Protein AF-A0AA39UDY8-F1 (afdb_monomer)

Mean predicted aligned error: 7.22 Å

Structure (mmCIF, N/CA/C/O backbone):
data_AF-A0AA39UDY8-F1
#
_entry.id   AF-A0AA39UDY8-F1
#
loop_
_atom_site.group_PDB
_atom_site.id
_atom_site.type_symbol
_atom_site.label_atom_id
_atom_site.label_alt_id
_atom_site.label_comp_id
_atom_site.label_asym_id
_atom_site.label_entity_id
_atom_site.label_seq_id
_atom_site.pdbx_PDB_ins_code
_atom_site.Cartn_x
_atom_site.Cartn_y
_atom_site.Cartn_z
_atom_site.occupancy
_atom_site.B_iso_or_equiv
_atom_site.auth_seq_id
_atom_site.auth_comp_id
_atom_site.auth_asym_id
_atom_site.auth_atom_id
_atom_site.pdbx_PDB_model_num
ATOM 1 N N . MET A 1 1 ? -4.511 16.446 -0.064 1.00 46.59 1 MET A N 1
ATOM 2 C CA . MET A 1 1 ? -3.654 16.244 -1.252 1.00 46.59 1 MET A CA 1
ATOM 3 C C . MET A 1 1 ? -3.124 14.820 -1.201 1.00 46.59 1 MET A C 1
ATOM 5 O O . MET A 1 1 ? -2.520 14.458 -0.201 1.00 46.59 1 MET A O 1
ATOM 9 N N . ILE A 1 2 ? -3.427 14.004 -2.209 1.00 59.47 2 ILE A N 1
ATOM 10 C CA . ILE A 1 2 ? -2.956 12.615 -2.305 1.00 59.47 2 ILE A CA 1
ATOM 11 C C . ILE A 1 2 ? -1.503 12.654 -2.782 1.00 59.47 2 ILE A C 1
ATOM 13 O O . ILE A 1 2 ? -1.215 13.285 -3.799 1.00 59.47 2 ILE A O 1
ATOM 17 N N . ARG A 1 3 ? -0.591 12.019 -2.039 1.00 75.81 3 ARG A N 1
ATOM 18 C CA . ARG A 1 3 ? 0.800 11.826 -2.467 1.00 75.81 3 ARG A CA 1
ATOM 19 C C . ARG A 1 3 ? 0.936 10.445 -3.089 1.00 75.81 3 ARG A C 1
ATOM 21 O O . ARG A 1 3 ? 0.447 9.470 -2.520 1.00 75.81 3 ARG A O 1
ATOM 28 N N . ILE A 1 4 ? 1.566 10.400 -4.259 1.00 82.50 4 ILE A N 1
ATOM 29 C CA . ILE A 1 4 ? 1.809 9.186 -5.034 1.00 82.50 4 ILE A CA 1
ATOM 30 C C . ILE A 1 4 ? 3.293 9.142 -5.363 1.00 82.50 4 ILE A C 1
ATOM 32 O O . ILE A 1 4 ? 3.852 10.121 -5.856 1.00 82.50 4 ILE A O 1
ATOM 36 N N . TRP A 1 5 ? 3.895 7.986 -5.132 1.00 88.62 5 TRP A N 1
ATOM 37 C CA . TRP A 1 5 ? 5.250 7.664 -5.537 1.00 88.62 5 TRP A CA 1
ATOM 38 C C . TRP A 1 5 ? 5.198 6.490 -6.509 1.00 88.62 5 TRP A C 1
ATOM 40 O O . TRP A 1 5 ? 4.472 5.523 -6.284 1.00 88.62 5 TRP A O 1
ATOM 50 N N . LEU A 1 6 ? 5.949 6.587 -7.601 1.00 91.25 6 LEU A N 1
ATOM 51 C CA . LEU A 1 6 ? 5.904 5.646 -8.716 1.00 91.25 6 LEU A CA 1
ATOM 52 C C . LEU A 1 6 ? 7.308 5.180 -9.071 1.00 91.25 6 LEU A C 1
ATOM 54 O O . LEU A 1 6 ? 8.214 6.000 -9.203 1.00 91.25 6 LEU A O 1
ATOM 58 N N . ALA A 1 7 ? 7.460 3.878 -9.290 1.00 94.44 7 ALA A N 1
ATOM 59 C CA . ALA A 1 7 ? 8.682 3.292 -9.814 1.00 94.44 7 ALA A CA 1
ATOM 60 C C . ALA A 1 7 ? 8.357 2.267 -10.905 1.00 94.44 7 ALA A C 1
ATOM 62 O O . ALA A 1 7 ? 7.549 1.361 -10.715 1.00 94.44 7 ALA A O 1
ATOM 63 N N . GLN A 1 8 ? 8.993 2.420 -12.063 1.00 95.94 8 GLN A N 1
ATOM 64 C CA . GLN A 1 8 ? 8.900 1.470 -13.168 1.00 95.94 8 GLN A CA 1
ATOM 65 C C . GLN A 1 8 ? 9.910 0.342 -12.944 1.00 95.94 8 GLN A C 1
ATOM 67 O O . GLN A 1 8 ? 11.102 0.617 -12.763 1.00 95.94 8 GLN A O 1
ATOM 72 N N . GLY A 1 9 ? 9.450 -0.908 -13.005 1.00 95.69 9 GLY A N 1
ATOM 73 C CA . GLY A 1 9 ? 10.321 -2.073 -12.913 1.00 95.69 9 GLY A CA 1
ATOM 74 C C . GLY A 1 9 ? 11.373 -2.084 -14.024 1.00 95.69 9 GLY A C 1
ATOM 75 O O . GLY A 1 9 ? 11.157 -1.562 -15.124 1.00 95.69 9 GLY A O 1
ATOM 76 N N . LYS A 1 10 ? 12.550 -2.626 -13.706 1.00 96.69 10 LYS A N 1
ATOM 77 C CA . LYS A 1 10 ? 13.731 -2.634 -14.589 1.00 96.69 10 LYS A CA 1
ATOM 78 C C . LYS A 1 10 ? 13.930 -3.988 -15.256 1.00 96.69 10 LYS A C 1
ATOM 80 O O . LYS A 1 10 ? 13.221 -4.935 -14.939 1.00 96.69 10 LYS A O 1
ATOM 85 N N . ASP A 1 11 ? 14.882 -4.079 -16.176 1.00 96.75 11 ASP A N 1
ATOM 86 C CA . ASP A 1 11 ? 15.225 -5.355 -16.814 1.00 96.75 11 ASP A CA 1
ATOM 87 C C . ASP A 1 11 ? 16.208 -6.197 -15.982 1.00 96.75 11 ASP A C 1
ATOM 89 O O . ASP A 1 11 ? 16.211 -7.423 -16.030 1.00 96.75 11 ASP A O 1
ATOM 93 N N . SER A 1 12 ? 16.998 -5.535 -15.138 1.00 95.44 12 SER A N 1
ATOM 94 C CA . SER A 1 12 ? 17.977 -6.146 -14.242 1.00 95.44 12 SER A CA 1
ATOM 95 C C . SER A 1 12 ? 17.549 -6.048 -12.770 1.00 95.44 12 SER A C 1
ATOM 97 O O . SER A 1 12 ? 16.657 -5.259 -12.441 1.00 95.44 12 SER A O 1
ATOM 99 N N . PRO A 1 13 ? 18.180 -6.824 -11.866 1.00 97.12 13 PRO A N 1
ATOM 100 C CA . PRO A 1 13 ? 17.963 -6.686 -10.432 1.00 97.12 13 PRO A CA 1
ATOM 101 C C . PRO A 1 13 ? 18.248 -5.262 -9.947 1.00 97.12 13 PRO A C 1
ATOM 103 O O . PRO A 1 13 ? 19.254 -4.658 -10.329 1.00 97.12 13 PRO A O 1
ATOM 106 N N . CYS A 1 14 ? 17.369 -4.722 -9.108 1.00 97.06 14 CYS A N 1
ATOM 107 C CA . CYS A 1 14 ? 17.511 -3.377 -8.562 1.00 97.06 14 CYS A CA 1
ATOM 108 C C . CYS A 1 14 ? 16.660 -3.169 -7.305 1.00 97.06 14 CYS A C 1
ATOM 110 O O . CYS A 1 14 ? 15.797 -3.978 -6.961 1.00 97.06 14 CYS A O 1
ATOM 112 N N . GLU A 1 15 ? 16.873 -2.030 -6.654 1.00 97.25 15 GLU A N 1
ATOM 113 C CA . GLU A 1 15 ? 16.056 -1.562 -5.539 1.00 97.25 15 GLU A CA 1
ATOM 114 C C . GLU A 1 15 ? 15.265 -0.320 -5.946 1.00 97.25 15 GLU A C 1
ATOM 116 O O . GLU A 1 15 ? 15.812 0.622 -6.523 1.00 97.25 15 GLU A O 1
ATOM 121 N N . HIS A 1 16 ? 13.978 -0.305 -5.609 1.00 97.12 16 HIS A N 1
ATOM 122 C CA . HIS A 1 16 ? 13.114 0.863 -5.740 1.00 97.12 16 HIS A CA 1
ATOM 123 C C . HIS A 1 16 ? 12.816 1.402 -4.347 1.00 97.12 16 HIS A C 1
ATOM 125 O O . HIS A 1 16 ? 12.180 0.723 -3.542 1.00 97.12 16 HIS A O 1
ATOM 131 N N . LYS A 1 17 ? 13.287 2.615 -4.063 1.00 96.12 17 LYS A N 1
ATOM 132 C CA . LYS A 1 17 ? 13.151 3.252 -2.751 1.00 96.12 17 LYS A CA 1
ATOM 133 C C . LYS A 1 17 ? 12.005 4.254 -2.754 1.00 96.12 17 LYS A C 1
ATOM 135 O O . LYS A 1 17 ? 11.966 5.155 -3.592 1.00 96.12 17 LYS A O 1
ATOM 140 N N . PHE A 1 18 ? 11.102 4.115 -1.794 1.00 95.31 18 PHE A N 1
ATOM 141 C CA . PHE A 1 18 ? 9.969 5.006 -1.583 1.00 95.31 18 PHE A CA 1
ATOM 142 C C . PHE A 1 18 ? 10.108 5.675 -0.219 1.00 95.31 18 PHE A C 1
ATOM 144 O O . PHE A 1 18 ? 10.036 5.004 0.808 1.00 95.31 18 PHE A O 1
ATOM 151 N N . ASN A 1 19 ? 10.288 6.995 -0.224 1.00 93.38 19 ASN A N 1
ATOM 152 C CA . ASN A 1 19 ? 10.410 7.792 0.993 1.00 93.38 19 ASN A CA 1
ATOM 153 C C . ASN A 1 19 ? 9.088 8.497 1.297 1.00 93.38 19 ASN A C 1
ATOM 155 O O . ASN A 1 19 ? 8.572 9.250 0.465 1.00 93.38 19 ASN A O 1
ATOM 159 N N . VAL A 1 20 ? 8.549 8.244 2.485 1.00 92.56 20 VAL A N 1
ATOM 160 C CA . VAL A 1 20 ? 7.270 8.771 2.958 1.00 92.56 20 VAL A CA 1
ATOM 161 C C . VAL A 1 20 ? 7.487 9.516 4.270 1.00 92.56 20 VAL A C 1
ATOM 163 O O . VAL A 1 20 ? 7.729 8.911 5.313 1.00 92.56 20 VAL A O 1
ATOM 166 N N . ASP A 1 21 ? 7.351 10.839 4.223 1.00 92.19 21 ASP A N 1
ATOM 167 C CA . ASP A 1 21 ? 7.388 11.670 5.425 1.00 92.19 21 ASP A CA 1
ATOM 168 C C . ASP A 1 21 ? 5.996 11.784 6.049 1.00 92.19 21 ASP A C 1
ATOM 170 O O . ASP A 1 21 ? 5.032 12.208 5.398 1.00 92.19 21 ASP A O 1
ATOM 174 N N . VAL A 1 22 ? 5.902 11.430 7.328 1.00 92.06 22 VAL A N 1
ATOM 175 C CA . VAL A 1 22 ? 4.673 11.468 8.119 1.00 92.06 22 VAL A CA 1
ATOM 176 C C . VAL A 1 22 ? 4.822 12.491 9.237 1.00 92.06 22 VAL A C 1
ATOM 178 O O . VAL A 1 22 ? 5.699 12.388 10.090 1.00 92.06 22 VAL A O 1
ATOM 181 N N . THR A 1 23 ? 3.943 13.488 9.251 1.00 92.38 23 THR A N 1
ATOM 182 C CA . THR A 1 23 ? 3.898 14.496 10.316 1.00 92.38 23 THR A CA 1
ATOM 183 C C . THR A 1 23 ? 3.103 13.985 11.519 1.00 92.38 23 THR A C 1
ATOM 185 O O . THR A 1 23 ? 2.208 13.154 11.360 1.00 92.38 23 THR A O 1
ATOM 188 N N . GLU A 1 24 ? 3.365 14.514 12.718 1.00 92.19 24 GLU A N 1
ATOM 189 C CA . GLU A 1 24 ? 2.601 14.154 13.927 1.00 92.19 24 GLU A CA 1
ATOM 190 C C . GLU A 1 24 ? 1.078 14.311 13.756 1.00 92.19 24 GLU A C 1
ATOM 192 O O . GLU A 1 24 ? 0.357 13.366 14.087 1.00 92.19 24 GLU A O 1
ATOM 197 N N . PRO A 1 25 ? 0.547 15.408 13.165 1.00 91.69 25 PRO A N 1
ATOM 198 C CA . PRO A 1 25 ? -0.897 15.533 12.962 1.00 91.69 25 PRO A CA 1
ATOM 199 C C . PRO A 1 25 ? -1.465 14.460 12.026 1.00 91.69 25 PRO A C 1
ATOM 201 O O . PRO A 1 25 ? -2.565 13.960 12.247 1.00 91.69 25 PRO A O 1
ATOM 204 N N . ALA A 1 26 ? -0.716 14.069 10.989 1.00 88.94 26 ALA A N 1
ATOM 205 C CA . ALA A 1 26 ? -1.136 13.005 10.080 1.00 88.94 26 ALA A CA 1
ATOM 206 C C . ALA A 1 26 ? -1.082 11.626 10.756 1.00 88.94 26 ALA A C 1
ATOM 208 O O . ALA A 1 26 ? -1.925 10.768 10.482 1.00 88.94 26 ALA A O 1
ATOM 209 N N . PHE A 1 27 ? -0.126 11.424 11.665 1.00 91.19 27 PHE A N 1
ATOM 210 C CA . PHE A 1 27 ? 0.081 10.156 12.352 1.00 91.19 27 PHE A CA 1
ATOM 211 C C . PHE A 1 27 ? -1.107 9.749 13.229 1.00 91.19 27 PHE A C 1
ATOM 213 O O . PHE A 1 27 ? -1.411 8.563 13.318 1.00 91.19 27 PHE A O 1
ATOM 220 N N . VAL A 1 28 ? -1.863 10.701 13.788 1.00 90.69 28 VAL A N 1
ATOM 22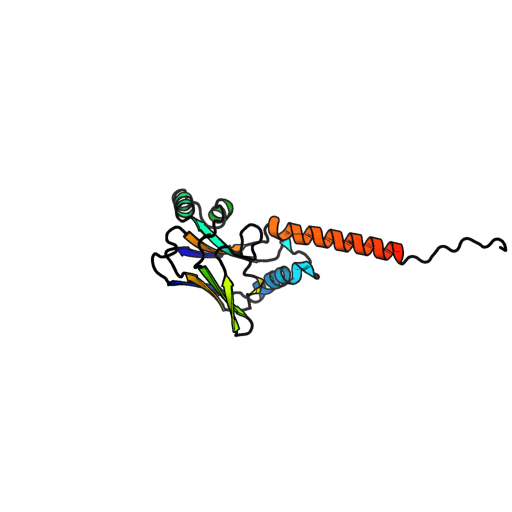1 C CA . VAL A 1 28 ? -3.098 10.406 14.543 1.00 90.69 28 VAL A CA 1
ATOM 222 C C . VAL A 1 28 ? -4.093 9.597 13.698 1.00 90.69 28 VAL A C 1
ATOM 224 O O . VAL A 1 28 ? -4.662 8.610 14.165 1.00 90.69 28 VAL A O 1
ATOM 227 N N . HIS A 1 29 ? -4.252 9.950 12.420 1.00 91.38 29 HIS A N 1
ATOM 228 C CA . HIS A 1 29 ? -5.145 9.233 11.505 1.00 91.38 29 HIS A CA 1
ATOM 229 C C . HIS A 1 29 ? -4.614 7.845 11.114 1.00 91.38 29 HIS A C 1
ATOM 231 O O . HIS A 1 29 ? -5.406 6.951 10.820 1.00 91.38 29 HIS A O 1
ATOM 237 N N . ILE A 1 30 ? -3.294 7.654 11.126 1.00 91.50 30 ILE A N 1
ATOM 238 C CA . ILE A 1 30 ? -2.635 6.357 10.904 1.00 91.50 30 ILE A CA 1
ATOM 239 C C . ILE A 1 30 ? -2.820 5.449 12.125 1.00 91.50 30 ILE A C 1
ATOM 241 O O . ILE A 1 30 ? -3.183 4.281 11.990 1.00 91.50 30 ILE A O 1
ATOM 245 N N . VAL A 1 31 ? -2.649 5.989 13.335 1.00 90.25 31 VAL A N 1
ATOM 246 C CA . VAL A 1 31 ? -2.883 5.256 14.587 1.00 90.25 31 VAL A CA 1
ATOM 247 C C . VAL A 1 31 ? -4.335 4.791 14.674 1.00 90.25 31 VAL A C 1
ATOM 249 O O . VAL A 1 31 ? -4.574 3.634 15.023 1.00 90.25 31 VAL A O 1
ATOM 252 N N . ASN A 1 32 ? -5.296 5.631 14.278 1.00 90.25 32 ASN A N 1
ATOM 253 C CA . ASN A 1 32 ? -6.706 5.240 14.207 1.00 90.25 32 ASN A CA 1
ATOM 254 C C . ASN A 1 32 ? -6.925 4.031 13.285 1.00 90.25 32 ASN A C 1
ATOM 256 O O . ASN A 1 32 ? -7.619 3.088 13.675 1.00 90.25 32 ASN A O 1
ATOM 260 N N . TRP A 1 33 ? -6.279 4.001 12.112 1.00 91.88 33 TRP A N 1
ATOM 261 C CA . TRP A 1 33 ? -6.328 2.838 11.220 1.00 91.88 33 TRP A CA 1
ATOM 262 C C . TRP A 1 33 ? -5.717 1.591 11.867 1.00 91.88 33 TRP A C 1
ATOM 264 O O . TRP A 1 33 ? -6.298 0.502 11.838 1.00 91.88 33 TRP A O 1
ATOM 274 N N . ASN A 1 34 ? -4.555 1.733 12.499 1.00 89.94 34 ASN A N 1
ATOM 275 C CA . ASN A 1 34 ? -3.846 0.623 13.136 1.00 89.94 34 ASN A CA 1
ATOM 276 C C . ASN A 1 34 ? -4.617 0.066 14.349 1.00 89.94 34 ASN A C 1
ATOM 278 O O . ASN A 1 34 ? -4.528 -1.123 14.655 1.00 89.94 34 ASN A O 1
ATOM 282 N N . GLN A 1 35 ? -5.448 0.890 14.992 1.00 88.81 35 GLN A N 1
ATOM 283 C CA . GLN A 1 35 ? -6.317 0.521 16.113 1.00 88.81 35 GLN A CA 1
ATOM 284 C C . GLN A 1 35 ? -7.777 0.237 15.710 1.00 88.81 35 GLN A C 1
ATOM 286 O O . GLN A 1 35 ? -8.634 0.088 16.589 1.00 88.81 35 GLN A O 1
ATOM 291 N N . ARG A 1 36 ? -8.075 0.100 14.407 1.00 89.62 36 ARG A N 1
ATOM 292 C CA . ARG A 1 36 ? -9.438 -0.081 13.857 1.00 89.62 36 ARG A CA 1
ATOM 293 C C . ARG A 1 36 ? -10.272 -1.178 14.526 1.00 89.62 36 ARG A C 1
ATOM 295 O O . ARG A 1 36 ? -11.486 -1.031 14.659 1.00 89.62 36 ARG A O 1
ATOM 302 N N . ASN A 1 37 ? -9.595 -2.228 14.988 1.00 83.44 37 ASN A N 1
ATOM 303 C CA . ASN A 1 37 ? -10.177 -3.418 15.609 1.00 83.44 37 ASN A CA 1
ATOM 304 C C . ASN A 1 37 ? -10.328 -3.339 17.137 1.00 83.44 37 ASN A C 1
ATOM 306 O O . ASN A 1 37 ? -10.791 -4.305 17.725 1.00 83.44 37 ASN A O 1
ATOM 310 N N . LYS A 1 38 ? -9.856 -2.270 17.791 1.00 79.81 38 LYS A N 1
ATOM 311 C CA . LYS A 1 38 ? -9.913 -2.140 19.255 1.00 79.81 38 LYS A CA 1
ATOM 312 C C . LYS A 1 38 ? -10.982 -1.143 19.675 1.00 79.81 38 LYS A C 1
ATOM 314 O O . LYS A 1 38 ? -11.981 -1.542 20.240 1.00 79.81 38 LYS A O 1
ATOM 319 N N . ASN A 1 39 ? -10.764 0.145 19.402 1.00 67.00 39 ASN A N 1
ATOM 320 C CA . ASN A 1 39 ? -11.591 1.231 19.952 1.00 67.00 39 ASN A CA 1
ATOM 321 C C . ASN A 1 39 ? -11.717 2.449 19.019 1.00 67.00 39 ASN A C 1
ATOM 323 O O . ASN A 1 39 ? -12.187 3.504 19.442 1.00 67.00 39 ASN A O 1
ATOM 327 N N . ALA A 1 40 ? -11.265 2.353 17.766 1.00 64.25 40 ALA A N 1
ATOM 328 C CA . ALA A 1 40 ? -11.199 3.523 16.899 1.00 64.25 40 ALA A CA 1
ATOM 329 C C . ALA A 1 40 ? -12.606 4.029 16.532 1.00 64.25 40 ALA A C 1
ATOM 331 O O . ALA A 1 40 ? -13.344 3.387 15.779 1.00 64.25 40 ALA A O 1
ATOM 332 N N . ARG A 1 41 ? -12.983 5.205 17.039 1.00 67.56 41 ARG A N 1
ATOM 333 C CA . ARG A 1 41 ? -14.119 5.961 16.501 1.00 67.56 41 ARG A CA 1
ATOM 334 C C . ARG A 1 41 ? -13.693 6.553 15.158 1.00 67.56 41 ARG A C 1
ATOM 336 O O . ARG A 1 41 ? -12.536 6.919 14.990 1.00 67.56 41 ARG A O 1
ATOM 343 N N . GLU A 1 42 ? -14.620 6.617 14.206 1.00 79.12 42 GLU A N 1
ATOM 344 C CA . GLU A 1 42 ? -14.381 7.270 12.909 1.00 79.12 42 GLU A CA 1
ATOM 345 C C . GLU A 1 42 ? -13.251 6.639 12.068 1.00 79.12 42 GLU A C 1
ATOM 347 O O . GLU A 1 42 ? -12.450 7.345 11.458 1.00 79.12 42 GLU A O 1
ATOM 352 N N . VAL A 1 43 ? -13.189 5.300 11.993 1.00 86.25 43 VAL A N 1
ATOM 353 C CA . VAL A 1 43 ? -12.179 4.583 11.180 1.00 86.25 43 VAL A CA 1
ATOM 354 C C . VAL A 1 43 ? -12.183 5.047 9.723 1.00 86.25 43 VAL A C 1
ATOM 356 O O . VAL A 1 43 ? -11.123 5.119 9.118 1.00 86.25 43 VAL A O 1
ATOM 359 N N . GLU A 1 44 ? -13.333 5.450 9.191 1.00 87.38 44 GLU A N 1
ATOM 360 C CA . GLU A 1 44 ? -13.489 6.007 7.841 1.00 87.38 44 GLU A CA 1
ATOM 361 C C . GLU A 1 44 ? -12.679 7.292 7.607 1.00 87.38 44 GLU A C 1
ATOM 363 O O . GLU A 1 44 ? -12.285 7.573 6.480 1.00 87.38 44 GLU A O 1
ATOM 368 N N . LYS A 1 45 ? -12.378 8.054 8.669 1.00 88.44 45 LYS A N 1
ATOM 369 C CA . LYS A 1 45 ? -11.537 9.263 8.621 1.00 88.44 45 LYS A CA 1
ATOM 370 C C . LYS A 1 45 ? -10.052 8.972 8.864 1.00 88.44 45 LYS A C 1
ATOM 372 O O . LYS A 1 45 ? -9.253 9.900 9.029 1.00 88.44 45 LYS A O 1
ATOM 377 N N . SER A 1 46 ? -9.677 7.698 8.957 1.00 92.19 46 SER A N 1
ATOM 378 C CA . SER A 1 46 ? -8.276 7.290 9.064 1.00 92.19 46 SER A CA 1
ATOM 379 C C . SER A 1 46 ? -7.530 7.548 7.755 1.00 92.19 46 SER A C 1
ATOM 381 O O . SER A 1 46 ? -8.131 7.868 6.732 1.00 92.19 46 SER A O 1
ATOM 383 N N . LYS A 1 47 ? -6.207 7.398 7.778 1.00 91.44 47 LYS A N 1
ATOM 384 C CA . LYS A 1 47 ? -5.375 7.451 6.573 1.00 91.44 47 LYS A CA 1
ATOM 385 C C . LYS A 1 47 ? -4.583 6.163 6.439 1.00 91.44 47 LYS A C 1
ATOM 387 O O . LYS A 1 47 ? -4.035 5.674 7.423 1.00 91.44 47 LYS A O 1
ATOM 392 N N . CYS A 1 48 ? -4.510 5.663 5.214 1.00 91.19 48 CYS A N 1
ATOM 393 C CA . CYS A 1 48 ? -3.756 4.476 4.850 1.00 91.19 48 CYS A CA 1
ATOM 394 C C . CYS A 1 48 ? -2.645 4.839 3.864 1.00 91.19 48 CYS A C 1
ATOM 396 O O . CYS A 1 48 ? -2.823 5.717 3.015 1.00 91.19 48 CYS A O 1
ATOM 398 N N . ILE A 1 49 ? -1.522 4.129 3.947 1.00 92.88 49 ILE A N 1
ATOM 399 C CA . ILE A 1 49 ? -0.511 4.073 2.891 1.00 92.88 49 ILE A CA 1
ATOM 400 C C . ILE A 1 49 ? -0.510 2.654 2.340 1.00 92.88 49 ILE A C 1
ATOM 402 O O . ILE A 1 49 ? -0.309 1.704 3.095 1.00 92.88 49 ILE A O 1
ATOM 406 N N . SER A 1 50 ? -0.698 2.513 1.032 1.00 92.12 50 SER A N 1
ATOM 407 C CA . SER A 1 50 ? -0.688 1.206 0.372 1.00 92.12 50 SER A CA 1
ATOM 408 C C . SER A 1 50 ? 0.369 1.138 -0.718 1.00 92.12 50 SER A C 1
ATOM 410 O O . SER A 1 50 ? 0.632 2.128 -1.402 1.00 92.12 50 SER A O 1
ATOM 412 N N . LEU A 1 51 ? 0.936 -0.055 -0.898 1.00 93.44 51 LEU A N 1
ATOM 413 C CA . LEU A 1 51 ? 1.746 -0.430 -2.051 1.00 93.44 51 LEU A CA 1
ATOM 414 C C . LEU A 1 51 ? 0.906 -1.265 -3.018 1.00 93.44 51 LEU A C 1
ATOM 416 O O . LEU A 1 51 ? 0.223 -2.213 -2.623 1.00 93.44 51 LEU A O 1
ATOM 420 N N . CYS A 1 52 ? 1.000 -0.923 -4.298 1.00 92.12 52 CYS A N 1
ATOM 421 C CA . CYS A 1 52 ? 0.346 -1.611 -5.401 1.00 92.12 52 CYS A CA 1
ATOM 422 C C . CYS A 1 52 ? 1.323 -1.933 -6.517 1.00 92.12 52 CYS A C 1
ATOM 424 O O . CYS A 1 52 ? 2.348 -1.268 -6.689 1.00 92.12 52 CYS A O 1
ATOM 426 N N . CYS A 1 53 ? 0.936 -2.917 -7.316 1.00 93.50 53 CYS A N 1
ATOM 427 C CA . CYS A 1 53 ? 1.607 -3.280 -8.547 1.00 93.50 53 CYS A CA 1
ATOM 428 C C . CYS A 1 53 ? 0.595 -3.253 -9.693 1.00 93.50 53 CYS A C 1
ATOM 430 O O . CYS A 1 53 ? -0.522 -3.749 -9.541 1.00 93.50 53 CYS A O 1
ATOM 432 N N . TYR A 1 54 ? 0.976 -2.668 -10.822 1.00 94.19 54 TYR A N 1
ATOM 433 C CA . TYR A 1 54 ? 0.140 -2.530 -12.012 1.00 94.19 54 TYR A CA 1
ATOM 434 C C . TYR A 1 54 ? 0.920 -2.939 -13.254 1.00 94.19 54 TYR A C 1
ATOM 436 O O . TYR A 1 54 ? 2.147 -2.853 -13.267 1.00 94.19 54 TYR A O 1
ATOM 444 N N . LYS A 1 55 ? 0.223 -3.314 -14.330 1.00 95.12 55 LYS A N 1
ATOM 445 C CA . LYS A 1 55 ? 0.867 -3.503 -15.632 1.00 95.12 55 LYS A CA 1
ATOM 446 C C . LYS A 1 55 ? 1.278 -2.157 -16.230 1.00 95.12 55 LYS A C 1
ATOM 448 O O . LYS A 1 55 ? 0.483 -1.218 -16.290 1.00 95.12 55 LYS A O 1
ATOM 453 N N . THR A 1 56 ? 2.507 -2.071 -16.734 1.00 95.31 56 THR A N 1
ATOM 454 C CA . THR A 1 56 ? 3.052 -0.873 -17.392 1.00 95.31 56 THR A CA 1
ATOM 455 C C . THR A 1 56 ? 2.189 -0.428 -18.572 1.00 95.31 56 THR A C 1
ATOM 457 O O . THR A 1 56 ? 2.002 0.771 -18.776 1.00 95.31 56 THR A O 1
ATOM 460 N N . THR A 1 57 ? 1.609 -1.371 -19.320 1.00 95.56 57 THR A N 1
ATOM 461 C CA . THR A 1 57 ? 0.703 -1.092 -20.447 1.00 95.56 57 THR A CA 1
ATOM 462 C C . THR A 1 57 ? -0.540 -0.318 -20.023 1.00 95.56 57 THR A C 1
ATOM 464 O O . THR A 1 57 ? -0.934 0.635 -20.701 1.00 95.56 57 THR A O 1
ATOM 467 N N . ASP A 1 58 ? -1.128 -0.679 -18.885 1.00 94.75 58 ASP A N 1
ATOM 468 C CA . ASP A 1 58 ? -2.378 -0.096 -18.397 1.00 94.75 58 ASP A CA 1
ATOM 469 C C . ASP A 1 58 ? -2.120 1.309 -17.855 1.00 94.75 58 ASP A C 1
ATOM 471 O O . ASP A 1 58 ? -2.811 2.266 -18.218 1.00 94.75 58 ASP A O 1
ATOM 475 N N . VAL A 1 59 ? -1.040 1.455 -17.077 1.00 93.00 59 VAL A N 1
ATOM 476 C CA . VAL A 1 59 ? -0.574 2.752 -16.571 1.00 93.00 59 VAL A CA 1
ATOM 477 C C . VAL A 1 59 ? -0.274 3.698 -17.731 1.00 93.00 59 VAL A C 1
ATOM 479 O O . VAL A 1 59 ? -0.773 4.823 -17.751 1.00 93.00 59 VAL A O 1
ATOM 482 N N . ALA A 1 60 ? 0.488 3.250 -18.733 1.00 92.38 60 ALA A N 1
ATOM 483 C CA . ALA A 1 60 ? 0.832 4.065 -19.894 1.00 92.38 60 ALA A CA 1
ATOM 484 C C . ALA A 1 60 ? -0.409 4.473 -20.703 1.00 92.38 60 ALA A C 1
ATOM 486 O O . ALA A 1 60 ? -0.496 5.611 -21.167 1.00 92.38 60 ALA A O 1
ATOM 487 N N . THR A 1 61 ? -1.382 3.573 -20.858 1.00 94.12 61 THR A N 1
ATOM 488 C CA . THR A 1 61 ? -2.629 3.847 -21.586 1.00 94.12 61 THR A CA 1
ATOM 489 C C . THR A 1 61 ? -3.453 4.924 -20.894 1.00 94.12 61 THR A C 1
ATOM 491 O O . THR A 1 61 ? -3.865 5.892 -21.536 1.00 94.12 61 THR A O 1
ATOM 494 N N . LEU A 1 62 ? -3.657 4.805 -19.582 1.00 92.12 62 LEU A N 1
ATOM 495 C CA . LEU A 1 62 ? -4.412 5.790 -18.809 1.00 92.12 62 LEU A CA 1
ATOM 496 C C . LEU A 1 62 ? -3.674 7.127 -18.721 1.00 92.12 62 LEU A C 1
ATOM 498 O O . LEU A 1 62 ? -4.281 8.180 -18.915 1.00 92.12 62 LEU A O 1
ATOM 502 N N . MET A 1 63 ? -2.352 7.108 -18.538 1.00 89.88 63 MET A N 1
ATOM 503 C CA . MET A 1 63 ? -1.560 8.335 -18.528 1.00 89.88 63 MET A CA 1
ATOM 504 C C . MET A 1 63 ? -1.614 9.085 -19.865 1.00 89.88 63 MET A C 1
ATOM 506 O O . MET A 1 63 ? -1.664 10.318 -19.850 1.00 89.88 63 MET A O 1
ATOM 510 N N . LYS A 1 64 ? -1.639 8.376 -21.003 1.00 92.38 64 LYS A N 1
ATOM 511 C CA . LYS A 1 64 ? -1.828 8.973 -22.339 1.00 92.38 64 LYS A CA 1
ATOM 512 C C . LYS A 1 64 ? -3.211 9.603 -22.513 1.00 92.38 64 LYS A C 1
ATOM 514 O O . LYS A 1 64 ? -3.329 10.597 -23.217 1.00 92.38 64 LYS A O 1
ATOM 519 N N . ARG A 1 65 ? -4.236 9.060 -21.850 1.00 92.06 65 ARG A N 1
ATOM 520 C CA . ARG A 1 65 ? -5.602 9.617 -21.820 1.00 92.06 65 ARG A CA 1
ATOM 521 C C . ARG A 1 65 ? -5.763 10.799 -20.859 1.00 92.06 65 ARG A C 1
ATOM 523 O O . ARG A 1 65 ? -6.855 11.335 -20.747 1.00 92.06 65 ARG A O 1
ATOM 530 N N . GLY A 1 66 ? -4.688 11.210 -20.185 1.00 87.75 66 GLY A N 1
ATOM 531 C CA . GLY A 1 66 ? -4.694 12.342 -19.261 1.00 87.75 66 GLY A CA 1
ATOM 532 C C . GLY A 1 66 ? -4.966 11.972 -17.804 1.00 87.75 66 GLY A C 1
ATOM 533 O O . GLY A 1 66 ? -4.849 12.850 -16.955 1.00 87.75 66 GLY A O 1
ATOM 534 N N . ALA A 1 67 ? -5.221 10.697 -17.488 1.00 87.56 67 ALA A N 1
ATOM 535 C CA . ALA A 1 67 ? -5.486 10.281 -16.116 1.00 87.56 67 ALA A CA 1
ATOM 536 C C . ALA A 1 67 ? -4.268 10.539 -15.221 1.00 87.56 67 ALA A C 1
ATOM 538 O O . ALA A 1 67 ? -3.118 10.222 -15.568 1.00 87.56 67 ALA A O 1
ATOM 539 N N . ARG A 1 68 ? -4.513 11.128 -14.052 1.00 82.44 68 ARG A N 1
ATOM 540 C CA . ARG A 1 68 ? -3.494 11.458 -13.04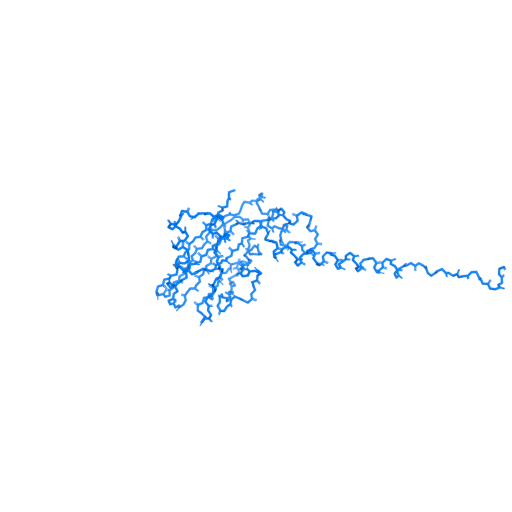7 1.00 82.44 68 ARG A CA 1
ATOM 541 C C . ARG A 1 68 ? -4.057 11.247 -11.647 1.00 82.44 68 ARG A C 1
ATOM 543 O O . ARG A 1 68 ? -5.266 11.200 -11.442 1.00 82.44 68 ARG A O 1
ATOM 550 N N . GLY A 1 69 ? -3.171 11.166 -10.659 1.00 76.94 69 GLY A N 1
ATOM 551 C CA . GLY A 1 69 ? -3.596 11.169 -9.264 1.00 76.94 69 GLY A CA 1
ATOM 552 C C . GLY A 1 69 ? -4.530 10.002 -8.927 1.00 76.94 69 GLY A C 1
ATOM 553 O O . GLY A 1 69 ? -4.279 8.859 -9.300 1.00 76.94 69 GLY A O 1
ATOM 554 N N . LEU A 1 70 ? -5.632 10.324 -8.249 1.00 73.31 70 LEU A N 1
ATOM 555 C CA . LEU A 1 70 ? -6.668 9.378 -7.833 1.00 73.31 70 LEU A CA 1
ATOM 556 C C . LEU A 1 70 ? -7.412 8.720 -9.002 1.00 73.31 70 LEU A C 1
ATOM 558 O O . LEU A 1 70 ? -7.786 7.558 -8.898 1.00 73.31 70 LEU A O 1
ATOM 562 N N . GLU A 1 71 ? -7.589 9.427 -10.118 1.00 81.25 71 GLU A N 1
ATOM 563 C CA . GLU A 1 71 ? -8.256 8.885 -11.309 1.00 81.25 71 GLU A CA 1
ATOM 564 C C . GLU A 1 71 ? -7.497 7.679 -11.870 1.00 81.25 71 GLU A C 1
ATOM 566 O O . GLU A 1 71 ? -8.096 6.664 -12.228 1.00 81.25 71 GLU A O 1
ATOM 571 N N . LEU A 1 72 ? -6.164 7.772 -11.875 1.00 82.88 72 LEU A N 1
ATOM 572 C CA . LEU A 1 72 ? -5.293 6.678 -12.282 1.00 82.88 72 LEU A CA 1
ATOM 573 C C . LEU A 1 72 ? -5.473 5.471 -11.351 1.00 82.88 72 LEU A C 1
ATOM 575 O O . LEU A 1 72 ? -5.625 4.354 -11.829 1.00 82.88 72 LEU A O 1
ATOM 579 N N . MET A 1 73 ? -5.513 5.695 -10.036 1.00 78.62 73 MET A N 1
ATOM 580 C CA . MET A 1 73 ? -5.647 4.621 -9.042 1.00 78.62 73 MET A CA 1
ATOM 581 C C . MET A 1 73 ? -7.004 3.919 -9.124 1.00 78.62 73 MET A C 1
ATOM 583 O O . MET A 1 73 ? -7.062 2.697 -9.081 1.00 78.62 73 MET A O 1
ATOM 587 N N . ASN A 1 74 ? -8.085 4.680 -9.300 1.00 81.88 74 ASN A N 1
ATOM 588 C CA . ASN A 1 74 ? -9.441 4.133 -9.360 1.00 81.88 74 ASN A CA 1
ATOM 589 C C . ASN A 1 74 ? -9.730 3.360 -10.656 1.00 81.88 74 ASN A C 1
ATOM 591 O O . ASN A 1 74 ? -10.671 2.573 -10.694 1.00 81.88 74 ASN A O 1
ATOM 595 N N . SER A 1 75 ? -8.950 3.599 -11.714 1.00 86.88 75 SER A N 1
ATOM 596 C CA . SER A 1 75 ? -9.164 2.995 -13.036 1.00 86.88 75 SER A CA 1
ATOM 597 C C . SER A 1 75 ? -8.244 1.805 -13.319 1.00 86.88 75 SER A C 1
ATOM 599 O O . SER A 1 75 ? -8.453 1.086 -14.296 1.00 86.88 75 SER A O 1
ATOM 601 N N . LEU A 1 76 ? -7.198 1.612 -12.511 1.00 89.88 76 LEU A N 1
ATOM 602 C CA . LEU A 1 76 ? -6.222 0.546 -12.706 1.00 89.88 76 LEU A CA 1
ATOM 603 C C . LEU A 1 76 ? -6.639 -0.745 -12.004 1.00 89.88 76 LEU A C 1
ATOM 605 O O . LEU A 1 76 ? -7.088 -0.745 -10.861 1.00 89.88 76 LEU A O 1
ATOM 609 N N . CYS A 1 77 ? -6.392 -1.867 -12.676 1.00 89.25 77 CYS A N 1
ATOM 610 C CA . CYS A 1 77 ? -6.497 -3.188 -12.072 1.00 89.25 77 CYS A CA 1
ATOM 611 C C . CYS A 1 77 ? -5.146 -3.593 -11.480 1.00 89.25 77 CYS A C 1
ATOM 613 O O . CYS A 1 77 ? -4.133 -3.632 -12.182 1.00 89.25 77 CYS A O 1
ATOM 615 N N . ILE A 1 78 ? -5.131 -3.908 -10.186 1.00 90.69 78 ILE A N 1
ATOM 616 C CA . ILE A 1 78 ? -3.927 -4.375 -9.496 1.00 90.69 78 ILE A CA 1
ATOM 617 C C . ILE A 1 78 ? -3.480 -5.711 -10.100 1.00 90.69 78 ILE A C 1
ATOM 619 O O . ILE A 1 78 ? -4.279 -6.629 -10.276 1.00 90.69 78 ILE A O 1
ATOM 623 N N . SER A 1 79 ? -2.188 -5.828 -10.397 1.00 91.69 79 SER A N 1
ATOM 624 C CA . SER A 1 79 ? -1.587 -6.997 -11.035 1.00 91.69 79 SER A CA 1
ATOM 625 C C . SER A 1 79 ? -0.215 -7.282 -10.432 1.00 91.69 79 SER A C 1
ATOM 627 O O . SER A 1 79 ? 0.786 -6.664 -10.794 1.00 91.69 79 SER A O 1
ATOM 629 N N . TRP A 1 80 ? -0.167 -8.226 -9.491 1.00 92.00 80 TRP A N 1
ATOM 630 C CA . TRP A 1 80 ? 1.085 -8.671 -8.885 1.00 92.00 80 TRP A CA 1
ATOM 631 C C . TRP A 1 80 ? 1.756 -9.770 -9.724 1.00 92.00 80 TRP A C 1
ATOM 633 O O . TRP A 1 80 ? 1.068 -10.691 -10.184 1.00 92.00 80 TRP A O 1
ATOM 643 N N . PRO A 1 81 ? 3.092 -9.728 -9.893 1.00 90.75 81 PRO A N 1
ATOM 644 C CA . PRO A 1 81 ? 3.824 -10.800 -10.550 1.00 90.75 81 PRO A CA 1
ATOM 645 C C . PRO A 1 81 ? 3.661 -12.125 -9.798 1.00 90.75 81 PRO A C 1
ATOM 647 O O . PRO A 1 81 ? 3.761 -12.184 -8.575 1.00 90.75 81 PRO A O 1
ATOM 650 N N . GLN A 1 82 ? 3.434 -13.204 -10.550 1.00 87.94 82 GLN A N 1
ATOM 651 C CA . GLN A 1 82 ? 3.231 -14.550 -9.994 1.00 87.94 82 GLN A CA 1
ATOM 652 C C . GLN A 1 82 ? 4.530 -15.345 -9.864 1.00 87.94 82 GLN A C 1
ATOM 654 O O . GLN A 1 82 ? 4.632 -16.257 -9.055 1.00 87.94 82 GLN A O 1
ATOM 659 N N . ALA A 1 83 ? 5.541 -15.007 -10.663 1.00 83.38 83 ALA A N 1
ATOM 660 C CA . ALA A 1 83 ? 6.709 -15.859 -10.828 1.00 83.38 83 ALA A CA 1
ATOM 661 C C . ALA A 1 83 ? 7.733 -15.765 -9.672 1.00 83.38 83 ALA A C 1
ATOM 663 O O . ALA A 1 83 ? 8.723 -16.493 -9.713 1.00 83.38 83 ALA A O 1
ATOM 664 N N . GLY A 1 84 ? 7.526 -14.907 -8.663 1.00 85.75 84 GLY A N 1
ATOM 665 C CA . GLY A 1 84 ? 8.468 -14.625 -7.565 1.00 85.75 84 GLY A CA 1
ATOM 666 C C . GLY A 1 84 ? 9.405 -13.433 -7.842 1.00 85.75 84 GLY A C 1
ATOM 667 O O . GLY A 1 84 ? 9.257 -12.734 -8.842 1.00 85.75 84 GLY A O 1
ATOM 668 N N . GLY A 1 85 ? 10.447 -13.256 -7.016 1.00 91.25 85 GLY A N 1
ATOM 669 C CA . GLY A 1 85 ? 11.554 -12.309 -7.267 1.00 91.25 85 GLY A CA 1
ATOM 670 C C . GLY A 1 85 ? 11.239 -10.842 -6.975 1.00 91.25 85 GLY A C 1
ATOM 671 O O . GLY A 1 85 ? 11.902 -9.951 -7.508 1.00 91.25 85 GLY A O 1
ATOM 672 N N . LEU A 1 86 ? 10.216 -10.606 -6.155 1.00 94.19 86 LEU A N 1
ATOM 673 C CA . LEU A 1 86 ? 9.885 -9.301 -5.610 1.00 94.19 86 LEU A CA 1
ATOM 674 C C . LEU A 1 86 ? 9.687 -9.432 -4.103 1.00 94.19 86 LEU A C 1
ATOM 676 O O . LEU A 1 86 ? 8.948 -10.305 -3.632 1.00 94.19 86 LEU A O 1
ATOM 680 N N . ARG A 1 87 ? 10.323 -8.546 -3.346 1.00 94.31 87 ARG A N 1
ATOM 681 C CA . ARG A 1 87 ? 10.176 -8.464 -1.892 1.00 94.31 87 ARG A CA 1
ATOM 682 C C . ARG A 1 87 ? 10.233 -7.016 -1.438 1.00 94.31 87 ARG A C 1
ATOM 684 O O . ARG A 1 87 ? 10.877 -6.186 -2.070 1.00 94.31 87 ARG A O 1
ATOM 691 N N . LEU A 1 88 ? 9.558 -6.727 -0.342 1.00 95.06 88 LEU A N 1
ATOM 692 C CA . LEU A 1 88 ? 9.584 -5.445 0.334 1.00 95.06 88 LEU A CA 1
ATOM 693 C C . LEU A 1 88 ? 10.486 -5.557 1.559 1.00 95.06 88 LEU A C 1
ATOM 695 O O . LEU A 1 88 ? 10.329 -6.483 2.355 1.00 95.06 88 LEU A O 1
ATOM 699 N N . LEU A 1 89 ? 11.394 -4.604 1.721 1.00 95.38 89 LEU A N 1
ATOM 700 C CA . LEU A 1 89 ? 12.132 -4.387 2.954 1.00 95.38 89 LEU A CA 1
ATOM 701 C C . LEU A 1 89 ? 11.511 -3.195 3.683 1.00 95.38 89 LEU A C 1
ATOM 703 O O . LEU A 1 89 ? 11.343 -2.119 3.102 1.00 95.38 89 LEU A O 1
ATOM 707 N N . VAL A 1 90 ? 11.163 -3.411 4.949 1.00 92.75 90 VAL A N 1
ATOM 708 C CA . VAL A 1 90 ? 10.632 -2.392 5.863 1.00 92.75 90 VAL A CA 1
ATOM 709 C C . VAL A 1 90 ? 11.438 -2.394 7.153 1.00 92.75 90 VAL A C 1
ATOM 711 O O . VAL A 1 90 ? 11.874 -3.454 7.600 1.00 92.75 90 VAL A O 1
ATOM 714 N N . THR A 1 91 ? 11.616 -1.236 7.777 1.00 89.44 91 THR A N 1
ATOM 715 C CA . THR A 1 91 ? 12.275 -1.138 9.085 1.00 89.44 91 THR A CA 1
ATOM 716 C C . THR A 1 91 ? 11.220 -1.050 10.179 1.00 89.44 91 THR A C 1
ATOM 718 O O . THR A 1 91 ? 10.372 -0.165 10.154 1.00 89.44 91 THR A O 1
ATOM 721 N N . ILE A 1 92 ? 11.269 -1.962 11.147 1.00 85.69 92 ILE A N 1
ATOM 722 C CA . ILE A 1 92 ? 10.383 -1.986 12.315 1.00 85.69 92 ILE A CA 1
ATOM 723 C C . ILE A 1 92 ? 11.265 -2.092 13.550 1.00 85.69 92 ILE A C 1
ATOM 725 O O . ILE A 1 92 ? 12.053 -3.029 13.653 1.00 85.69 92 ILE A O 1
ATOM 729 N N . ASP A 1 93 ? 11.147 -1.135 14.470 1.00 84.69 93 ASP A N 1
ATOM 730 C CA . ASP A 1 93 ? 11.918 -1.09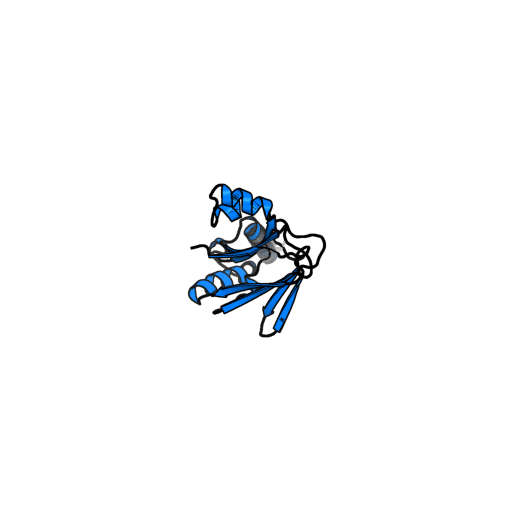9 15.721 1.00 84.69 93 ASP A CA 1
ATOM 731 C C . ASP A 1 93 ? 13.439 -1.227 15.496 1.00 84.69 93 ASP A C 1
ATOM 733 O O . ASP A 1 93 ? 14.151 -1.927 16.212 1.00 84.69 93 ASP A O 1
ATOM 737 N N . GLY A 1 94 ? 13.939 -0.583 14.434 1.00 84.50 94 GLY A N 1
ATOM 738 C CA . GLY A 1 94 ? 15.350 -0.628 14.034 1.00 84.50 94 GLY A CA 1
ATOM 739 C C . GLY A 1 94 ? 15.791 -1.927 13.348 1.00 84.50 94 GLY A C 1
ATOM 740 O O . GLY A 1 94 ? 16.942 -2.029 12.932 1.00 84.50 94 GLY A O 1
ATOM 741 N N . GLN A 1 95 ? 14.900 -2.908 13.182 1.00 88.56 95 GLN A N 1
ATOM 742 C CA . GLN A 1 95 ? 15.181 -4.155 12.475 1.00 88.56 95 GLN A CA 1
ATOM 743 C C . GLN A 1 95 ? 14.560 -4.159 11.081 1.00 88.56 95 GLN A C 1
ATOM 745 O O . GLN A 1 95 ? 13.384 -3.841 10.903 1.00 88.56 95 GLN A O 1
ATOM 750 N N . GLN A 1 96 ? 15.336 -4.583 10.085 1.00 92.06 96 GLN A N 1
ATOM 751 C CA . GLN A 1 96 ? 14.823 -4.770 8.734 1.00 92.06 96 GLN A CA 1
ATOM 752 C C . GLN A 1 96 ? 14.032 -6.082 8.651 1.00 92.06 96 GLN A C 1
ATOM 754 O O . GLN A 1 96 ? 14.546 -7.156 8.963 1.00 92.06 96 GLN A O 1
ATOM 759 N N . LYS A 1 97 ? 12.778 -6.001 8.208 1.00 91.75 97 LYS A N 1
ATOM 760 C CA . LYS A 1 97 ? 11.921 -7.150 7.913 1.00 91.75 97 LYS A CA 1
ATOM 761 C C . LYS A 1 97 ? 11.672 -7.256 6.420 1.00 91.75 97 LYS A C 1
ATOM 763 O O . LYS A 1 97 ? 11.534 -6.252 5.725 1.00 91.75 97 LYS A O 1
ATOM 768 N N . MET A 1 98 ? 11.585 -8.496 5.953 1.00 92.50 98 MET A N 1
ATOM 769 C CA . MET A 1 98 ? 11.334 -8.836 4.560 1.00 92.50 98 MET A CA 1
ATOM 770 C C . MET A 1 98 ? 9.915 -9.381 4.403 1.00 92.50 98 MET A C 1
ATOM 772 O O . MET A 1 98 ? 9.498 -10.258 5.160 1.00 92.50 98 MET A O 1
ATOM 776 N N . ILE A 1 99 ? 9.184 -8.857 3.420 1.00 91.31 99 ILE A N 1
ATOM 777 C CA . ILE A 1 99 ? 7.820 -9.266 3.079 1.00 91.31 99 ILE A CA 1
ATOM 778 C C . ILE A 1 99 ? 7.804 -9.691 1.601 1.00 91.31 99 ILE A C 1
ATOM 780 O O . ILE A 1 99 ? 8.152 -8.881 0.740 1.00 91.31 99 ILE A O 1
ATOM 784 N N . PRO A 1 100 ? 7.413 -10.931 1.263 1.00 91.00 100 PRO A N 1
ATOM 785 C CA . PRO A 1 100 ? 7.330 -11.369 -0.129 1.00 91.00 100 PRO A CA 1
ATOM 786 C C . PRO A 1 100 ? 6.200 -10.637 -0.873 1.00 91.00 100 PRO A C 1
ATOM 788 O O . PRO A 1 100 ? 5.110 -10.454 -0.333 1.00 91.00 100 PRO A O 1
ATOM 791 N N . LEU A 1 101 ? 6.453 -10.242 -2.126 1.00 90.56 101 LEU A N 1
ATOM 792 C CA . LEU A 1 101 ? 5.514 -9.487 -2.972 1.00 90.56 101 LEU A CA 1
ATOM 793 C C . LEU A 1 101 ? 5.061 -10.252 -4.232 1.00 90.56 101 LEU A C 1
ATOM 795 O O . LEU A 1 101 ? 4.459 -9.670 -5.133 1.00 90.56 101 LEU A O 1
ATOM 799 N N . SER A 1 102 ? 5.379 -11.541 -4.362 1.00 84.56 102 SER A N 1
ATOM 800 C CA . SER A 1 102 ? 5.093 -12.316 -5.581 1.00 84.56 102 SER A CA 1
ATOM 801 C C . SER A 1 102 ? 4.739 -13.781 -5.295 1.00 84.56 102 SER A C 1
ATOM 803 O O . SER A 1 102 ? 5.646 -14.616 -5.275 1.00 84.56 102 SER A O 1
ATOM 805 N N . PRO A 1 103 ? 3.443 -14.098 -5.111 1.00 74.88 103 PRO A N 1
ATOM 806 C CA . PRO A 1 103 ? 2.360 -13.148 -4.842 1.00 74.88 103 PRO A CA 1
ATOM 807 C C . PRO A 1 103 ? 2.453 -12.613 -3.399 1.00 74.88 103 PRO A C 1
ATOM 809 O O . PRO A 1 103 ? 3.006 -13.283 -2.524 1.00 74.88 103 PRO A O 1
ATOM 812 N N . PRO A 1 104 ? 1.940 -11.407 -3.118 1.00 78.19 104 PRO A N 1
ATOM 813 C CA . PRO A 1 104 ? 1.904 -10.904 -1.752 1.00 78.19 104 PRO A CA 1
ATOM 814 C C . PRO A 1 104 ? 0.929 -11.738 -0.910 1.00 78.19 104 PRO A C 1
ATOM 816 O O . PRO A 1 104 ? -0.213 -11.973 -1.301 1.00 78.19 104 PRO A O 1
ATOM 819 N N . THR A 1 105 ? 1.381 -12.188 0.260 1.00 68.12 105 THR A N 1
ATOM 820 C CA . THR A 1 105 ? 0.607 -13.074 1.149 1.00 68.12 105 THR A CA 1
ATOM 821 C C . THR A 1 105 ? -0.424 -12.340 2.003 1.00 68.12 105 THR A C 1
ATOM 823 O O . THR A 1 105 ? -1.339 -12.967 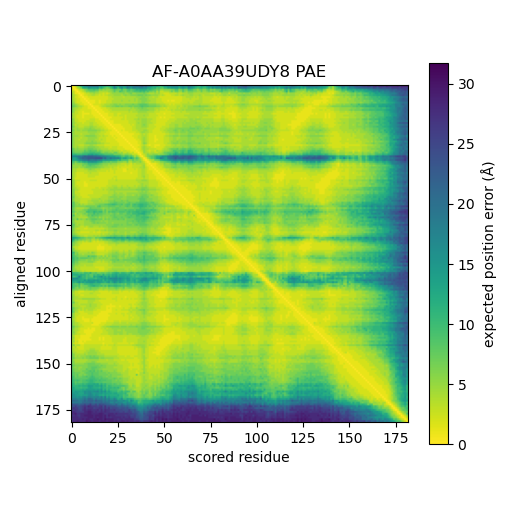2.529 1.00 68.12 105 THR A O 1
ATOM 826 N N . VAL A 1 106 ? -0.299 -11.018 2.145 1.00 66.19 106 VAL A N 1
ATOM 827 C CA . VAL A 1 106 ? -1.159 -10.195 3.006 1.00 66.19 106 VAL A CA 1
ATOM 828 C C . VAL A 1 106 ? -1.689 -9.012 2.203 1.00 66.19 106 VAL A C 1
ATOM 830 O O . VAL A 1 106 ? -1.171 -7.903 2.291 1.00 66.19 106 VAL A O 1
ATOM 833 N N . ILE A 1 107 ? -2.713 -9.255 1.385 1.00 75.56 107 ILE A N 1
ATOM 834 C CA . ILE A 1 107 ? -3.391 -8.209 0.609 1.00 75.56 107 ILE A CA 1
ATOM 835 C C . ILE A 1 107 ? -4.852 -8.076 1.016 1.00 75.56 107 ILE A C 1
ATOM 837 O O . ILE A 1 107 ? -5.556 -9.066 1.190 1.00 75.56 107 ILE A O 1
ATOM 841 N N . THR A 1 108 ? -5.326 -6.837 1.129 1.00 74.06 108 THR A N 1
ATOM 842 C CA . THR A 1 108 ? -6.759 -6.524 1.222 1.00 74.06 108 THR A CA 1
ATOM 843 C C . THR A 1 108 ? -7.154 -5.791 -0.049 1.00 74.06 108 THR A C 1
ATOM 845 O O . THR A 1 108 ? -6.572 -4.757 -0.360 1.00 74.06 108 THR A O 1
ATOM 848 N N . ALA A 1 109 ? -8.097 -6.346 -0.816 1.00 72.69 109 ALA A N 1
ATOM 849 C CA . ALA A 1 109 ? -8.471 -5.827 -2.138 1.00 72.69 109 ALA A CA 1
ATOM 850 C C . ALA A 1 109 ? -7.280 -5.661 -3.111 1.00 72.69 109 ALA A C 1
ATOM 852 O O . ALA A 1 109 ? -7.244 -4.730 -3.906 1.00 72.69 109 ALA A O 1
ATOM 853 N N . GLY A 1 110 ? -6.272 -6.538 -3.026 1.00 79.69 110 GLY A N 1
ATOM 854 C CA . GLY A 1 110 ? -5.051 -6.450 -3.841 1.00 79.69 110 GLY A CA 1
ATOM 855 C C . GLY A 1 110 ? -4.009 -5.441 -3.341 1.00 79.69 110 GLY A C 1
ATOM 856 O O . GLY A 1 110 ? -2.873 -5.472 -3.811 1.00 79.69 110 GLY A O 1
ATOM 857 N N . LEU A 1 111 ? -4.359 -4.591 -2.373 1.00 87.25 111 LEU A N 1
ATOM 858 C CA . LEU A 1 111 ? -3.474 -3.596 -1.772 1.00 87.25 111 LEU A CA 1
ATOM 859 C C . LEU A 1 111 ? -2.622 -4.240 -0.676 1.00 87.25 111 LEU A C 1
ATOM 861 O O . LEU A 1 111 ? -3.161 -4.925 0.201 1.00 87.25 111 LEU A O 1
ATOM 865 N N . LEU A 1 112 ? -1.314 -3.975 -0.683 1.00 91.00 112 LEU A N 1
ATOM 866 C CA . LEU A 1 112 ? -0.469 -4.242 0.477 1.00 91.00 112 LEU A CA 1
ATOM 867 C C . LEU A 1 112 ? -0.490 -3.021 1.398 1.00 91.00 112 LEU A C 1
ATOM 869 O O . LEU A 1 112 ? 0.027 -1.963 1.040 1.00 91.00 112 LEU A O 1
ATOM 873 N N . ASP A 1 113 ? -1.075 -3.180 2.582 1.00 90.88 113 ASP A N 1
ATOM 874 C CA . ASP A 1 113 ? -1.167 -2.121 3.587 1.00 90.88 113 ASP A CA 1
ATOM 875 C C . ASP A 1 113 ? 0.195 -1.895 4.268 1.00 90.88 113 ASP A C 1
ATOM 877 O O . ASP A 1 113 ? 0.697 -2.763 4.986 1.00 90.88 113 ASP A O 1
ATOM 881 N N . LEU A 1 114 ? 0.795 -0.723 4.046 1.00 92.44 114 LEU A N 1
ATOM 882 C CA . LEU A 1 114 ? 2.059 -0.303 4.660 1.00 92.44 114 LEU A CA 1
ATOM 883 C C . LEU A 1 114 ? 1.856 0.498 5.952 1.00 92.44 114 LEU A C 1
ATOM 885 O O . LEU A 1 114 ? 2.822 0.818 6.644 1.00 92.44 114 LEU A O 1
ATOM 889 N N . THR A 1 115 ? 0.611 0.828 6.293 1.00 91.69 115 THR A N 1
ATOM 890 C CA . THR A 1 115 ? 0.256 1.757 7.377 1.00 91.69 115 THR A CA 1
ATOM 891 C C . THR A 1 115 ? 0.745 1.287 8.748 1.00 91.69 115 THR A C 1
ATOM 893 O O . THR A 1 115 ? 1.070 2.099 9.613 1.00 91.69 115 THR A O 1
ATOM 896 N N . LEU A 1 116 ? 0.852 -0.031 8.938 1.00 89.25 116 LEU A N 1
ATOM 897 C CA . LEU A 1 116 ? 1.338 -0.652 10.174 1.00 89.25 116 LEU A CA 1
ATOM 898 C C . LEU A 1 116 ? 2.839 -0.441 10.419 1.00 89.25 116 LEU A C 1
ATOM 900 O O . LEU A 1 116 ? 3.296 -0.638 11.540 1.00 89.25 116 LEU A O 1
ATOM 904 N N . PHE A 1 117 ? 3.596 -0.062 9.389 1.00 90.88 117 PHE A N 1
ATOM 905 C CA . PHE A 1 117 ? 5.050 0.105 9.458 1.00 90.88 117 PHE A CA 1
ATOM 906 C C . PHE A 1 117 ? 5.480 1.566 9.584 1.00 90.88 117 PHE A C 1
ATOM 908 O O . PHE A 1 117 ? 6.668 1.842 9.702 1.00 90.88 117 PHE A O 1
ATOM 915 N N . LEU A 1 118 ? 4.530 2.501 9.534 1.00 91.81 118 LEU A N 1
ATOM 916 C CA . LEU A 1 118 ? 4.829 3.925 9.573 1.00 91.81 118 LEU A CA 1
ATOM 917 C C . LEU A 1 118 ? 5.134 4.402 10.989 1.00 91.81 118 LEU A C 1
ATOM 919 O O . LEU A 1 118 ? 4.492 3.999 11.960 1.00 91.81 118 LEU A O 1
ATOM 923 N N . GLN A 1 119 ? 6.051 5.355 11.064 1.00 92.00 119 GLN A N 1
ATOM 924 C CA . GLN A 1 119 ? 6.394 6.138 12.240 1.00 92.00 119 GLN A CA 1
ATOM 925 C C . GLN A 1 119 ? 6.339 7.630 11.894 1.00 92.00 119 GLN A C 1
ATOM 927 O O . GLN A 1 119 ? 6.338 8.014 10.721 1.00 92.00 119 GLN A O 1
ATOM 932 N N . VAL A 1 120 ? 6.287 8.483 12.918 1.00 92.94 120 VAL A N 1
ATOM 933 C CA . VAL A 1 120 ? 6.457 9.930 12.734 1.00 92.94 120 VAL A CA 1
ATOM 934 C C . VAL A 1 120 ? 7.856 10.202 12.178 1.00 92.94 120 VAL A C 1
ATOM 936 O O . VAL A 1 120 ? 8.837 9.645 12.663 1.00 92.94 120 VAL A O 1
ATOM 939 N N . GLY A 1 121 ? 7.950 11.082 11.184 1.00 92.69 121 GLY A N 1
ATOM 940 C CA . GLY A 1 121 ? 9.193 11.406 10.494 1.00 92.69 121 GLY A CA 1
ATOM 941 C C . GLY A 1 121 ? 9.321 10.685 9.156 1.00 92.69 121 GLY A C 1
ATOM 942 O O . GLY A 1 121 ? 8.327 10.453 8.466 1.00 92.69 121 GLY A O 1
ATOM 943 N N . SER A 1 122 ? 10.560 10.391 8.764 1.00 91.44 122 SER A N 1
ATOM 944 C CA . SER A 1 122 ? 10.866 9.826 7.450 1.00 91.44 122 SER A CA 1
ATOM 945 C C . SER A 1 122 ? 10.827 8.301 7.479 1.00 91.44 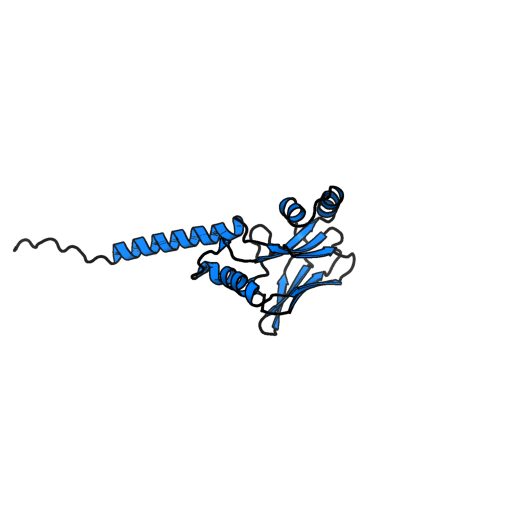1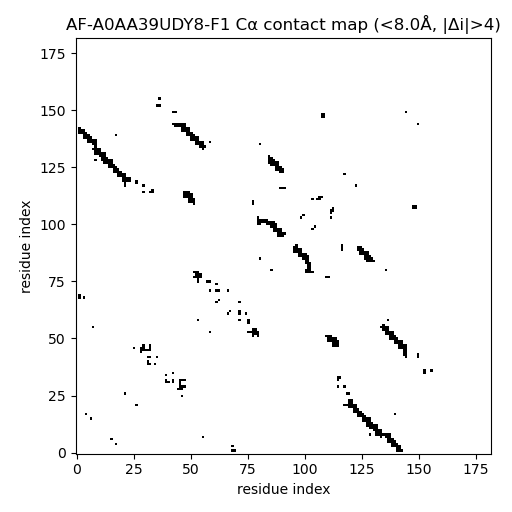22 SER A C 1
ATOM 947 O O . SER A 1 122 ? 11.489 7.672 8.303 1.00 91.44 122 SER A O 1
ATOM 949 N N . ASN A 1 123 ? 10.053 7.713 6.571 1.00 92.50 123 ASN A N 1
ATOM 950 C CA . ASN A 1 123 ? 9.900 6.270 6.423 1.00 92.50 123 ASN A CA 1
ATOM 951 C C . ASN A 1 123 ? 10.436 5.847 5.054 1.00 92.50 123 ASN A C 1
ATOM 953 O O . ASN A 1 123 ? 10.031 6.418 4.042 1.00 92.50 123 ASN A O 1
ATOM 957 N N . GLU 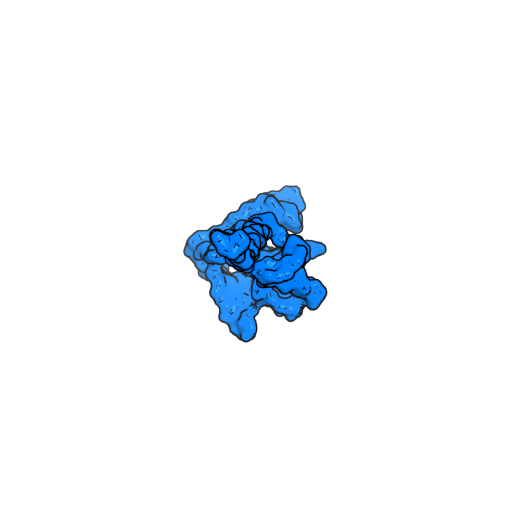A 1 124 ? 11.296 4.829 5.013 1.00 93.94 124 GLU A N 1
ATOM 958 C CA . GLU A 1 124 ? 11.800 4.241 3.768 1.00 93.94 124 GLU A CA 1
ATOM 959 C C . GLU A 1 124 ? 11.182 2.853 3.558 1.00 93.94 124 GLU A C 1
ATOM 961 O O . GLU A 1 124 ? 11.239 1.980 4.427 1.00 93.94 124 GLU A O 1
ATOM 966 N N . PHE A 1 125 ? 10.617 2.646 2.373 1.00 95.19 125 PHE A N 1
ATOM 967 C CA . PHE A 1 125 ? 10.166 1.349 1.886 1.00 95.19 125 PHE A CA 1
ATOM 968 C C . PHE A 1 125 ? 11.001 0.961 0.671 1.00 95.19 125 PHE A C 1
ATOM 970 O O . PHE A 1 125 ? 11.068 1.722 -0.297 1.00 95.19 125 PHE A O 1
ATOM 977 N N . VAL A 1 126 ? 11.613 -0.224 0.690 1.00 96.81 126 VAL A N 1
ATOM 978 C CA . VAL A 1 126 ? 12.479 -0.675 -0.408 1.00 96.81 126 VAL A CA 1
ATOM 979 C C . VAL A 1 126 ? 11.878 -1.896 -1.081 1.00 96.81 126 VAL A C 1
ATOM 981 O O . VAL A 1 126 ? 11.811 -2.974 -0.496 1.00 96.81 126 VAL A O 1
ATOM 984 N N . VAL A 1 127 ? 11.452 -1.746 -2.330 1.00 96.56 127 VAL A N 1
ATOM 985 C CA . VAL A 1 127 ? 11.049 -2.875 -3.169 1.00 96.56 127 VAL A CA 1
ATOM 986 C C . VAL A 1 127 ? 12.291 -3.415 -3.864 1.00 96.56 127 VAL A C 1
ATOM 988 O O . VAL A 1 127 ? 12.866 -2.760 -4.732 1.00 96.56 127 VAL A O 1
ATOM 991 N N . VAL A 1 128 ? 12.701 -4.618 -3.482 1.00 96.81 128 VAL A N 1
ATOM 992 C CA . VAL A 1 128 ? 13.815 -5.337 -4.095 1.00 96.81 128 VAL A CA 1
ATOM 993 C C . VAL A 1 128 ? 13.273 -6.210 -5.212 1.00 96.81 128 VAL A C 1
ATOM 995 O O . VAL A 1 128 ? 12.412 -7.068 -5.000 1.00 96.81 128 VAL A O 1
ATOM 998 N N . GLN A 1 129 ? 13.812 -5.982 -6.397 1.00 95.44 129 GLN A N 1
ATOM 999 C CA . GLN A 1 129 ? 13.527 -6.700 -7.620 1.00 95.44 129 GLN A CA 1
ATOM 1000 C C . GLN A 1 129 ? 14.737 -7.581 -7.962 1.00 95.44 129 GLN A C 1
ATOM 1002 O O . GLN A 1 129 ? 15.846 -7.078 -8.110 1.00 95.44 129 GLN A O 1
ATOM 1007 N N . GLU A 1 130 ? 14.529 -8.887 -8.131 1.00 96.00 130 GLU A N 1
ATOM 1008 C CA . GLU A 1 130 ? 15.603 -9.870 -8.383 1.00 96.00 130 GLU A CA 1
ATOM 1009 C C . GLU A 1 130 ? 15.658 -10.362 -9.840 1.00 96.00 130 GLU A C 1
ATOM 1011 O O . GLU A 1 130 ? 16.559 -11.101 -10.224 1.00 96.00 130 GLU A O 1
ATOM 1016 N N . ARG A 1 131 ? 14.686 -9.971 -10.666 1.00 93.75 131 ARG A N 1
ATOM 1017 C CA . ARG A 1 131 ? 14.562 -10.356 -12.081 1.00 93.75 131 ARG A CA 1
ATOM 1018 C C . ARG A 1 131 ? 13.952 -9.216 -12.888 1.00 93.75 131 ARG A C 1
ATOM 1020 O O . ARG A 1 131 ? 13.518 -8.234 -12.295 1.00 93.75 131 ARG A O 1
ATOM 1027 N N . SER A 1 132 ? 13.841 -9.368 -14.203 1.00 95.19 132 SER A N 1
ATOM 1028 C CA . SER A 1 132 ? 13.129 -8.400 -15.043 1.00 95.19 132 SER A CA 1
ATOM 1029 C C . SER A 1 132 ? 11.676 -8.208 -14.580 1.00 95.19 132 SER A C 1
ATOM 1031 O O . SER A 1 132 ? 10.930 -9.173 -14.409 1.00 95.19 132 SER A O 1
ATOM 1033 N N . MET A 1 133 ? 11.292 -6.951 -14.354 1.00 95.69 133 MET A N 1
ATOM 1034 C CA . MET A 1 133 ? 9.936 -6.506 -14.002 1.00 95.69 133 MET A CA 1
ATOM 1035 C C . MET A 1 133 ? 9.503 -5.333 -14.891 1.00 95.69 133 MET A C 1
ATOM 1037 O O . MET A 1 133 ? 8.700 -4.499 -14.483 1.00 95.69 133 MET A O 1
ATOM 1041 N N . THR A 1 134 ? 10.035 -5.242 -16.110 1.00 95.94 134 THR A N 1
ATOM 1042 C CA . THR A 1 134 ? 9.726 -4.168 -17.075 1.00 95.94 134 THR A CA 1
ATOM 1043 C C . THR A 1 134 ? 8.242 -4.071 -17.428 1.00 95.94 134 THR A C 1
ATOM 1045 O O . THR A 1 134 ? 7.772 -3.007 -17.818 1.00 95.94 134 THR A O 1
ATOM 1048 N N . GLU A 1 135 ? 7.483 -5.150 -17.242 1.00 95.50 135 GLU A N 1
ATOM 1049 C CA . GLU A 1 135 ? 6.030 -5.169 -17.424 1.00 95.50 135 GLU A CA 1
ATOM 1050 C C . GLU A 1 135 ? 5.239 -4.530 -16.275 1.00 95.50 135 GLU A C 1
ATOM 1052 O O . GLU A 1 135 ? 4.015 -4.424 -16.384 1.00 95.50 135 GLU A O 1
ATOM 1057 N N . TYR A 1 136 ? 5.892 -4.161 -15.170 1.00 95.62 136 TYR A N 1
ATOM 1058 C CA . TYR A 1 136 ? 5.227 -3.734 -13.944 1.00 95.62 136 TYR A CA 1
ATOM 1059 C C . TYR A 1 136 ? 5.640 -2.333 -13.488 1.00 95.62 136 TYR A C 1
ATOM 1061 O O . TYR A 1 136 ? 6.791 -1.908 -13.599 1.00 95.62 136 TYR A O 1
ATOM 1069 N N . VAL A 1 137 ? 4.676 -1.635 -12.895 1.00 95.50 137 VAL A N 1
ATOM 1070 C CA . VAL A 1 137 ? 4.850 -0.368 -12.185 1.00 95.50 137 VAL A CA 1
ATOM 1071 C C . VAL A 1 137 ? 4.461 -0.573 -10.731 1.00 95.50 137 VAL A C 1
ATOM 1073 O O . VAL A 1 137 ? 3.356 -1.029 -10.433 1.00 95.50 137 VAL A O 1
ATOM 1076 N N . PHE A 1 138 ? 5.350 -0.179 -9.830 1.00 94.56 138 PHE A N 1
ATOM 1077 C CA . PHE A 1 138 ? 5.110 -0.156 -8.395 1.00 94.56 138 PHE A CA 1
ATOM 1078 C C . PHE A 1 138 ? 4.650 1.240 -7.984 1.00 94.56 138 PHE A C 1
ATOM 1080 O O . PHE A 1 138 ? 5.250 2.245 -8.378 1.00 94.56 138 PHE A O 1
ATOM 1087 N N . MET A 1 139 ? 3.584 1.309 -7.194 1.00 92.88 139 MET A N 1
ATOM 1088 C CA . MET A 1 139 ? 3.001 2.568 -6.747 1.00 92.88 139 MET A CA 1
ATOM 1089 C C . MET A 1 139 ? 2.759 2.534 -5.243 1.00 92.88 139 MET A C 1
ATOM 1091 O O . MET A 1 139 ? 2.047 1.659 -4.757 1.00 92.88 139 MET A O 1
ATOM 1095 N N . VAL A 1 140 ? 3.300 3.515 -4.527 1.00 92.94 140 VAL A N 1
ATOM 1096 C CA . VAL A 1 140 ? 2.941 3.801 -3.133 1.00 92.94 140 VAL A CA 1
ATOM 1097 C C . VAL A 1 140 ? 2.042 5.026 -3.121 1.00 92.94 140 VAL A C 1
ATOM 1099 O O . VAL A 1 140 ? 2.332 6.006 -3.809 1.00 92.94 140 VAL A O 1
ATOM 1102 N N . PHE A 1 141 ? 0.958 5.003 -2.352 1.00 90.81 141 PHE A N 1
ATOM 1103 C CA . PHE A 1 141 ? 0.081 6.165 -2.243 1.00 90.81 141 PHE A CA 1
ATOM 1104 C C . PHE A 1 141 ? -0.661 6.252 -0.917 1.00 90.81 141 PHE A C 1
ATOM 1106 O O . PHE A 1 141 ? -0.959 5.245 -0.275 1.00 90.81 141 PHE A O 1
ATOM 1113 N N . ALA A 1 142 ? -0.982 7.491 -0.542 1.00 90.38 142 ALA A N 1
ATOM 1114 C CA . ALA A 1 142 ? -1.818 7.804 0.607 1.00 90.38 142 ALA A CA 1
ATOM 1115 C C . ALA A 1 142 ? -3.294 7.900 0.209 1.00 90.38 142 ALA A C 1
ATOM 1117 O O . ALA A 1 142 ? -3.631 8.627 -0.726 1.00 90.38 142 ALA A O 1
ATOM 1118 N N . HIS A 1 143 ? -4.180 7.225 0.933 1.00 89.25 143 HIS A N 1
ATOM 1119 C CA . HIS A 1 143 ? -5.613 7.217 0.643 1.00 89.25 143 HIS A CA 1
ATOM 1120 C C . HIS A 1 143 ? -6.464 7.075 1.910 1.00 89.25 143 HIS A C 1
ATOM 1122 O O . HIS A 1 143 ? -5.960 6.768 2.992 1.00 89.25 143 HIS A O 1
ATOM 1128 N N . ASP A 1 144 ? -7.763 7.315 1.759 1.00 89.94 144 ASP A N 1
ATOM 1129 C CA . ASP A 1 144 ? -8.760 6.961 2.769 1.00 89.94 144 ASP A CA 1
ATOM 1130 C C . ASP A 1 144 ? -9.035 5.453 2.717 1.00 89.94 144 ASP A C 1
ATOM 1132 O O . ASP A 1 144 ? -8.926 4.865 1.633 1.00 89.94 144 ASP A O 1
ATOM 1136 N N . PRO A 1 145 ? -9.388 4.807 3.841 1.00 89.81 145 PRO A N 1
ATOM 1137 C CA . PRO A 1 145 ? -9.742 3.396 3.853 1.00 89.81 145 PRO A CA 1
ATOM 1138 C C . PRO A 1 145 ? -10.760 3.059 2.766 1.00 89.81 145 PRO A C 1
ATOM 1140 O O . PRO A 1 145 ? -11.822 3.673 2.662 1.00 89.81 145 PRO A O 1
ATOM 1143 N N . THR A 1 146 ? -10.434 2.071 1.940 1.00 87.25 146 THR A N 1
ATOM 1144 C CA . THR A 1 146 ? -11.358 1.610 0.904 1.00 87.25 146 THR A CA 1
ATOM 1145 C C . THR A 1 146 ? -12.541 0.888 1.540 1.00 87.25 146 THR A C 1
ATOM 1147 O O . THR A 1 146 ? -12.434 0.324 2.631 1.00 87.25 146 THR A O 1
ATOM 1150 N N . ARG A 1 147 ? -13.667 0.821 0.825 1.00 86.69 147 ARG A N 1
ATOM 1151 C CA . ARG A 1 147 ? -14.833 0.046 1.271 1.00 86.69 147 ARG A CA 1
ATOM 1152 C C . ARG A 1 147 ? -14.462 -1.401 1.619 1.00 86.69 147 ARG A C 1
ATOM 1154 O O . ARG A 1 147 ? -14.840 -1.882 2.678 1.00 86.69 147 ARG A O 1
ATOM 1161 N N . ALA A 1 148 ? -13.653 -2.048 0.783 1.00 85.56 148 ALA A N 1
ATOM 1162 C CA . ALA A 1 148 ? -13.198 -3.417 1.015 1.00 85.56 148 ALA A CA 1
ATOM 1163 C C . ALA A 1 148 ? -12.292 -3.561 2.255 1.00 85.56 148 ALA A C 1
ATOM 1165 O O . ALA A 1 148 ? -12.259 -4.617 2.877 1.00 85.56 148 ALA A O 1
ATOM 1166 N N . GLN A 1 149 ? -11.561 -2.510 2.641 1.00 87.94 149 GLN A N 1
ATOM 1167 C CA . GLN A 1 149 ? -10.800 -2.485 3.893 1.00 87.94 149 GLN A CA 1
ATOM 1168 C C . GLN A 1 149 ? -11.692 -2.211 5.118 1.00 87.94 149 GLN A C 1
ATOM 1170 O O . GLN A 1 149 ? -11.377 -2.677 6.213 1.00 87.94 149 GLN A O 1
ATOM 1175 N N . LEU A 1 150 ? -12.792 -1.469 4.949 1.00 89.00 150 LEU A N 1
ATOM 1176 C CA . LEU A 1 150 ? -13.748 -1.145 6.013 1.00 89.00 150 LEU A CA 1
ATOM 1177 C C . LEU A 1 150 ? -14.728 -2.287 6.309 1.00 89.00 150 LEU A C 1
ATOM 1179 O O . LEU A 1 150 ? -15.063 -2.497 7.471 1.00 89.00 150 LEU A O 1
ATOM 1183 N N . GLU A 1 151 ? -15.161 -3.043 5.299 1.00 89.44 151 GLU A N 1
ATOM 1184 C CA . GLU A 1 151 ? -16.142 -4.132 5.439 1.00 89.44 151 GLU A CA 1
ATOM 1185 C C . GLU A 1 151 ? -15.789 -5.136 6.556 1.00 89.44 151 GLU A C 1
ATOM 1187 O O . GLU A 1 151 ? -16.632 -5.354 7.429 1.00 89.44 151 GLU A O 1
ATOM 1192 N N . PRO A 1 152 ? -14.551 -5.667 6.652 1.00 87.25 152 PRO A N 1
ATOM 1193 C CA . PRO A 1 152 ? -14.176 -6.566 7.746 1.00 87.25 152 PRO A CA 1
ATOM 1194 C C . PRO A 1 152 ? -14.234 -5.914 9.134 1.00 87.25 152 PRO A C 1
ATOM 1196 O O . PRO A 1 152 ? -14.463 -6.594 10.134 1.00 87.25 152 PRO A O 1
ATOM 1199 N N . VAL A 1 153 ? -14.004 -4.600 9.215 1.00 88.38 153 VAL A N 1
ATOM 1200 C CA . VAL A 1 153 ? -14.063 -3.842 10.474 1.00 88.38 153 VAL A CA 1
ATOM 1201 C C . VAL A 1 153 ? -15.514 -3.668 10.912 1.00 88.38 153 VAL A C 1
ATOM 1203 O O . VAL A 1 153 ? -15.822 -3.845 12.089 1.00 88.38 153 VAL A O 1
ATOM 1206 N N . VAL A 1 154 ? -16.402 -3.339 9.970 1.00 87.50 154 VAL A N 1
ATOM 1207 C CA . VAL A 1 154 ? -17.842 -3.189 10.218 1.00 87.50 154 VAL A CA 1
ATOM 1208 C C . VAL A 1 154 ? -18.452 -4.521 10.647 1.00 87.50 154 VAL A C 1
ATOM 1210 O O . VAL A 1 154 ? -19.128 -4.576 11.671 1.00 87.50 154 VAL A O 1
ATOM 1213 N N . GLU A 1 155 ? -18.154 -5.599 9.922 1.00 88.62 155 GLU A N 1
ATOM 1214 C CA . GLU A 1 155 ? -18.667 -6.936 10.230 1.00 88.62 155 GLU A CA 1
ATOM 1215 C C . GLU A 1 155 ? -18.219 -7.405 11.621 1.00 88.62 155 GLU A C 1
ATOM 1217 O O . GLU A 1 155 ? -19.028 -7.881 12.414 1.00 88.62 155 GLU A O 1
ATOM 1222 N N . ARG A 1 156 ? -16.948 -7.183 11.979 1.00 87.12 156 ARG A N 1
ATOM 1223 C CA . ARG A 1 156 ? -16.454 -7.502 13.324 1.00 87.12 156 ARG A CA 1
ATOM 1224 C C . ARG A 1 156 ? -17.192 -6.734 14.416 1.00 87.12 156 ARG A C 1
ATOM 1226 O O . ARG A 1 156 ? -17.545 -7.323 15.431 1.00 87.12 156 ARG A O 1
ATOM 1233 N N . ARG A 1 157 ? -17.417 -5.431 14.234 1.00 87.00 157 ARG A N 1
ATOM 1234 C CA . ARG A 1 157 ? -18.125 -4.609 15.232 1.00 87.00 157 ARG A CA 1
ATOM 1235 C C . ARG A 1 157 ? -19.537 -5.106 15.463 1.00 87.00 157 ARG A C 1
ATOM 1237 O O . ARG A 1 157 ? -19.950 -5.218 16.610 1.00 87.00 157 ARG A O 1
ATOM 1244 N N . LYS A 1 158 ? -20.228 -5.462 14.382 1.00 87.50 158 LYS A N 1
ATOM 1245 C CA . LYS A 1 158 ? -21.552 -6.070 14.457 1.00 87.50 158 LYS A CA 1
ATOM 1246 C C . LYS A 1 158 ? -21.518 -7.365 15.273 1.00 87.50 158 LYS A C 1
ATOM 1248 O O . LYS A 1 158 ? -22.297 -7.513 16.204 1.00 87.50 158 LYS A O 1
ATOM 1253 N N . GLN A 1 159 ? -20.557 -8.250 15.006 1.00 89.19 159 GLN A N 1
ATOM 1254 C CA . GLN A 1 159 ? -20.390 -9.493 15.771 1.00 89.19 159 GLN A CA 1
ATOM 1255 C C . GLN A 1 159 ? -20.076 -9.246 17.255 1.00 89.19 159 GLN A C 1
ATOM 1257 O O . GLN A 1 159 ? -20.580 -9.957 18.120 1.00 89.19 159 GLN A O 1
ATOM 1262 N N . GLU A 1 160 ? -19.265 -8.237 17.576 1.00 87.81 160 GLU A N 1
ATOM 1263 C CA . GLU A 1 160 ? -18.974 -7.855 18.962 1.00 87.81 160 GLU A CA 1
ATOM 1264 C C . GLU A 1 160 ? -20.201 -7.278 19.683 1.00 87.81 160 GLU A C 1
ATOM 1266 O O . GLU A 1 160 ? -20.392 -7.538 20.872 1.00 87.81 160 GLU A O 1
ATOM 1271 N N . GLU A 1 161 ? -21.029 -6.496 18.993 1.00 87.38 161 GLU A N 1
ATOM 1272 C CA . GLU A 1 161 ? -22.297 -5.975 19.515 1.00 87.38 161 GLU A CA 1
ATOM 1273 C C . GLU A 1 161 ? -23.312 -7.098 19.746 1.00 87.38 161 GLU A C 1
ATOM 1275 O O . GLU A 1 161 ? -23.891 -7.183 20.833 1.00 87.38 161 GLU A O 1
ATOM 1280 N N . ASP A 1 162 ? -23.454 -8.008 18.783 1.00 90.69 162 ASP A N 1
ATOM 1281 C CA . ASP A 1 162 ? -24.301 -9.195 18.894 1.00 90.69 162 ASP A CA 1
ATOM 1282 C C . ASP A 1 162 ? -23.850 -10.071 20.073 1.00 90.69 162 ASP A C 1
ATOM 1284 O O . ASP A 1 162 ? -24.663 -10.474 20.908 1.00 90.69 162 ASP A O 1
ATOM 1288 N N . TRP A 1 163 ? -22.541 -10.295 20.219 1.00 89.62 163 TRP A N 1
ATOM 1289 C CA . TRP A 1 163 ? -21.988 -11.058 21.337 1.00 89.62 163 TRP A CA 1
ATOM 1290 C C . TRP A 1 163 ? -22.230 -10.383 22.689 1.00 89.62 163 TRP A C 1
ATOM 1292 O O . TRP A 1 163 ? -22.625 -11.045 23.649 1.00 89.62 163 TRP A O 1
ATOM 1302 N N . LYS A 1 164 ? -22.060 -9.058 22.781 1.00 88.81 164 LYS A N 1
ATOM 1303 C CA . LYS A 1 164 ? -22.404 -8.295 23.994 1.00 88.81 164 LYS A CA 1
ATOM 1304 C C . LYS A 1 164 ? -23.886 -8.41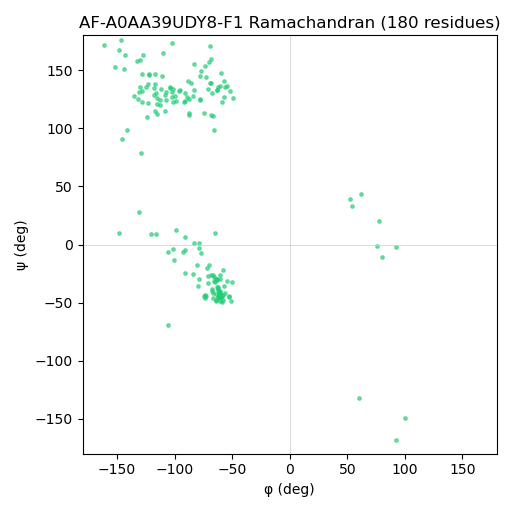4 24.332 1.00 88.81 164 LYS A C 1
ATOM 1306 O O . LYS A 1 164 ? -24.224 -8.542 25.505 1.00 88.81 164 LYS A O 1
ATOM 1311 N N . SER A 1 165 ? -24.761 -8.392 23.329 1.00 90.19 165 SER A N 1
ATOM 1312 C CA . SER A 1 165 ? -26.201 -8.587 23.516 1.00 90.19 165 SER A CA 1
ATOM 1313 C C . SER A 1 165 ? -26.508 -9.968 24.104 1.00 90.19 165 SER A C 1
ATOM 1315 O O . SER A 1 165 ? -27.226 -10.067 25.101 1.00 90.19 165 SER A O 1
ATOM 1317 N N . VAL A 1 166 ? -25.886 -11.024 23.567 1.00 90.44 166 VAL A N 1
ATOM 1318 C CA . VAL A 1 166 ? -26.004 -12.394 24.093 1.00 90.44 166 VAL A CA 1
ATOM 1319 C C . VAL A 1 166 ? -25.501 -12.481 25.532 1.00 90.44 166 VAL A C 1
ATOM 1321 O O . VAL A 1 166 ? -26.210 -13.000 26.393 1.00 90.44 166 VAL A O 1
ATOM 1324 N N . LEU A 1 167 ? -24.316 -11.938 25.825 1.00 90.19 167 LEU A N 1
ATOM 1325 C CA . LEU A 1 167 ? -23.766 -11.928 27.183 1.00 90.19 167 LEU A CA 1
ATOM 1326 C C . LEU A 1 167 ? -24.691 -11.204 28.164 1.00 90.19 167 LEU A C 1
ATOM 1328 O O . LEU A 1 167 ? -24.959 -11.734 29.237 1.00 90.19 167 LEU A O 1
ATOM 1332 N N . ASN A 1 168 ? -25.233 -10.048 27.775 1.00 88.69 168 ASN A N 1
ATOM 1333 C CA . ASN A 1 168 ? -26.184 -9.291 28.588 1.00 88.69 168 ASN A CA 1
ATOM 1334 C C . ASN A 1 168 ? -27.500 -10.044 28.821 1.00 88.69 168 ASN A C 1
ATOM 1336 O O . ASN A 1 168 ? -28.164 -9.816 29.830 1.00 88.69 168 ASN A O 1
ATOM 1340 N N . HIS A 1 169 ? -27.917 -10.898 27.884 1.00 85.69 169 HIS A N 1
ATOM 1341 C CA . HIS A 1 169 ? -29.084 -11.757 28.057 1.00 85.69 169 HIS A CA 1
ATOM 1342 C C . HIS A 1 169 ? -28.790 -12.905 29.031 1.00 85.69 169 HIS A C 1
ATOM 1344 O O . HIS A 1 169 ? -29.571 -13.135 29.950 1.00 85.69 169 HIS A O 1
ATOM 1350 N N . LEU A 1 170 ? -27.642 -13.572 28.877 1.00 87.75 170 LEU A N 1
ATOM 1351 C CA . LEU A 1 170 ? -27.209 -14.674 29.743 1.00 87.75 170 LEU A CA 1
ATOM 1352 C C . LEU A 1 170 ? -26.859 -14.223 31.168 1.00 87.75 170 LEU A C 1
ATOM 1354 O O . LEU A 1 170 ? -26.962 -15.015 32.099 1.00 87.75 170 LEU A O 1
ATOM 1358 N N . SER A 1 171 ? -26.451 -12.967 31.356 1.00 86.56 171 SER A N 1
ATOM 1359 C CA . SER A 1 171 ? -26.113 -12.408 32.667 1.00 86.56 171 SER A CA 1
ATOM 1360 C C . SER A 1 171 ? -27.323 -11.918 33.468 1.00 86.56 171 SER A C 1
ATOM 1362 O O . SER A 1 171 ? -27.140 -11.348 34.544 1.00 86.56 171 SER A O 1
ATOM 1364 N N . ARG A 1 172 ? -28.554 -12.057 32.953 1.00 80.19 172 ARG A N 1
ATOM 1365 C CA . ARG A 1 172 ? -29.756 -11.647 33.693 1.00 80.19 172 ARG A CA 1
ATOM 1366 C C . ARG A 1 172 ? -29.982 -12.586 34.883 1.00 80.19 172 ARG A C 1
ATOM 1368 O O . ARG A 1 172 ? -29.822 -13.796 34.724 1.00 80.19 172 ARG A O 1
ATOM 1375 N N . PRO A 1 173 ? -30.366 -12.060 36.062 1.00 80.69 173 PRO A N 1
ATOM 1376 C CA . PRO A 1 173 ? -30.783 -12.900 37.177 1.00 80.69 173 PRO A CA 1
ATOM 1377 C C . PRO A 1 173 ? -31.904 -13.840 36.730 1.00 80.69 173 PRO A C 1
ATOM 1379 O O . PRO A 1 173 ? -32.820 -13.408 36.030 1.00 80.69 173 PRO A O 1
ATOM 1382 N N . LEU A 1 174 ? -31.831 -15.111 37.129 1.00 75.31 174 LEU A N 1
ATOM 1383 C CA . LEU A 1 174 ? -32.941 -16.039 36.935 1.00 75.31 174 LEU A CA 1
ATOM 1384 C C . LEU A 1 174 ? -34.164 -15.477 37.663 1.00 75.31 174 LEU A C 1
ATOM 1386 O O . LEU A 1 174 ? -34.106 -15.237 38.871 1.00 75.31 174 LEU A O 1
ATOM 1390 N N . GLU A 1 175 ? -35.257 -15.266 36.933 1.00 70.00 175 GLU A N 1
ATOM 1391 C CA . GLU A 1 175 ? -36.552 -14.993 37.545 1.00 70.00 175 GLU A CA 1
ATOM 1392 C C . GLU A 1 175 ? -36.977 -16.260 38.293 1.00 70.00 175 GLU A C 1
ATOM 1394 O O . GLU A 1 175 ? -37.434 -17.240 37.703 1.00 70.00 175 GLU A O 1
ATOM 1399 N N . LEU A 1 176 ? -36.745 -16.271 39.606 1.00 69.31 176 LEU A N 1
ATOM 1400 C CA . LEU A 1 176 ? -37.309 -17.280 40.487 1.00 69.31 176 LEU A CA 1
ATOM 1401 C C . LEU A 1 176 ? -38.821 -17.059 40.487 1.00 69.31 176 LEU A C 1
ATOM 1403 O O . LEU A 1 176 ? -39.303 -16.044 40.987 1.00 69.31 176 LEU A O 1
ATOM 1407 N N . LEU A 1 177 ? -39.559 -17.990 39.883 1.00 71.12 177 LEU A N 1
ATOM 1408 C CA . LEU A 1 177 ? -41.009 -18.026 40.025 1.00 71.12 177 LEU A CA 1
ATOM 1409 C C . LEU A 1 177 ? -41.350 -18.131 41.522 1.00 71.12 177 LEU A C 1
ATOM 1411 O O . LEU A 1 177 ? -40.648 -18.864 42.231 1.00 71.12 177 LEU A O 1
ATOM 1415 N N . PRO A 1 178 ? -42.398 -17.430 41.998 1.00 68.44 178 PRO A N 1
ATOM 1416 C CA . PRO A 1 178 ? -42.869 -17.580 43.368 1.00 68.44 178 PRO A CA 1
ATOM 1417 C C . PRO A 1 178 ? -43.102 -19.063 43.658 1.00 68.44 178 PRO A C 1
ATOM 1419 O O . PRO A 1 178 ? -43.638 -19.810 42.829 1.00 68.44 178 PRO A O 1
ATOM 1422 N N . GLY A 1 179 ? -42.586 -19.506 44.800 1.00 67.88 179 GLY A N 1
ATOM 1423 C CA . GLY A 1 179 ? -42.653 -20.905 45.189 1.00 67.88 179 GLY A CA 1
ATOM 1424 C C . GLY A 1 179 ? -44.098 -21.293 45.506 1.00 67.88 179 GLY A C 1
ATOM 1425 O O . GLY A 1 179 ? -44.902 -20.432 45.846 1.00 67.88 179 GLY A O 1
ATOM 1426 N N . PRO A 1 180 ? -44.450 -22.590 45.490 1.00 69.62 180 PRO A N 1
ATOM 1427 C CA . PRO A 1 180 ? -45.794 -23.062 45.850 1.00 69.62 180 PRO A CA 1
ATOM 1428 C C . PRO A 1 180 ? -46.178 -22.821 47.328 1.00 69.62 180 PRO A C 1
ATOM 1430 O O . PRO A 1 180 ? -47.172 -23.369 47.795 1.00 69.62 180 PRO A O 1
ATOM 1433 N N . TRP A 1 181 ? -45.378 -22.046 48.063 1.00 65.94 181 TRP A N 1
ATOM 1434 C CA . TRP A 1 181 ? -45.537 -21.730 49.479 1.00 65.94 181 TRP A CA 1
ATOM 1435 C C . TRP A 1 181 ? -45.672 -20.219 49.747 1.00 65.94 181 TRP A C 1
ATOM 1437 O O . TRP A 1 181 ? -45.627 -19.837 50.916 1.00 65.94 181 TRP A O 1
ATOM 1447 N N . ASP A 1 182 ? -45.818 -19.393 48.700 1.00 52.78 182 ASP A N 1
ATOM 1448 C CA . ASP A 1 182 ? -46.209 -17.974 48.808 1.00 52.78 182 ASP A CA 1
ATOM 1449 C C . ASP A 1 182 ? -47.737 -17.804 48.917 1.00 52.78 182 ASP A C 1
ATOM 1451 O O . ASP A 1 182 ? -48.478 -18.547 48.227 1.00 52.78 182 ASP A O 1
#

pLDDT: mean 87.7, std 8.73, range [46.59, 97.25]

Secondary structure (DSSP, 8-state):
---EEEEEPPSS-EEEEEEEEE-HHHHHHHHHHHTTTTT-TTGGG--EEEEEEEEHHHHHHHHHTT--HHHHHHHPPP---SS--EEEEEEETTEEEEEEBTTBSS-BTTBEE-GGG--SEEEEEEEEE-S--TTEEEEEEEEPPPHHHHHHHHHHHHHHHHHHHHHHHHTSPP--PPPTT-

Radius of gyration: 22.47 Å; Cα contacts (8 Å, |Δi|>4): 295; chains: 1; bounding box: 64×39×72 Å

Nearest PDB structures (foldseek):
  8qqh-assembly1_AAA  TM=5.044E-01  e=1.349E-02  Desulfurococcus amylolyticus
  8qqh-assembly1_BBB  TM=4.676E-01  e=1.270E-02  Desulfurococcus amylolyticus
  4qd2-assembly1_A  TM=4.063E-01  e=2.632E-02  Clostridium botulinum A str. Hall
  4lo7-assembly5_A  TM=3.897E-01  e=8.345E-02  Clostridium botulinum
  7y22-assembly1_Y  TM=2.005E-01  e=2.086E+00  Klebsiella phage Kp7

Sequence (182 aa):
MIRIWLAQGKDSPCEHKFNVDVTEPAFVHIVNWNQRNKNAREVEKSKCISLCCYKTTDVATLMKRGARGLELMNSLCISWPQAGGLRLLVTIDGQQKMIPLSPPTVITAGLLDLTLFLQVGSNEFVVVQERSMTEYVFMVFAHDPTRAQLEPVVERRKQEEDWKSVLNHLSRPLELLPGPWD

Foldseek 3Di:
DKDKDKDAFAAAWDKDKDKDADAPVLLVLLVLCVCLQPDRDPVQSHKWKWKFKFFPVLLVVCVVVVDDDVSSVVRTDTDFAQPWQKWKWFADPNDTDIATVNPGPDDQSRIDTCSNRDDHGMTMMMITGHHTPNRMMMMIMMDGQDPSNCVVSVVSVVVVVVVVVVVVVVPDPPPDDDDPVD

Organism: NCBI:txid153914

Solvent-accessible surface area (backbone atoms only — not comparable to full-atom values): 10315 Å² total; per-residue (Å²): 134,78,55,76,48,80,46,74,39,42,72,54,61,47,74,47,77,46,81,47,76,34,50,69,82,58,42,56,27,30,51,32,45,73,34,46,88,76,77,40,76,66,43,76,71,16,42,38,34,32,40,41,34,26,43,36,69,59,54,52,53,41,46,73,72,66,43,52,76,67,58,40,61,78,71,54,68,75,45,66,57,70,89,45,56,34,33,36,40,39,56,54,97,91,40,81,44,80,44,62,42,28,59,54,87,68,55,59,90,70,31,32,73,47,46,83,63,63,57,75,39,82,36,65,40,34,41,40,32,66,43,64,33,58,63,29,30,41,36,40,35,49,43,60,60,46,67,77,64,44,48,65,50,54,54,49,50,52,52,53,50,53,49,50,51,50,50,59,59,72,68,49,79,80,82,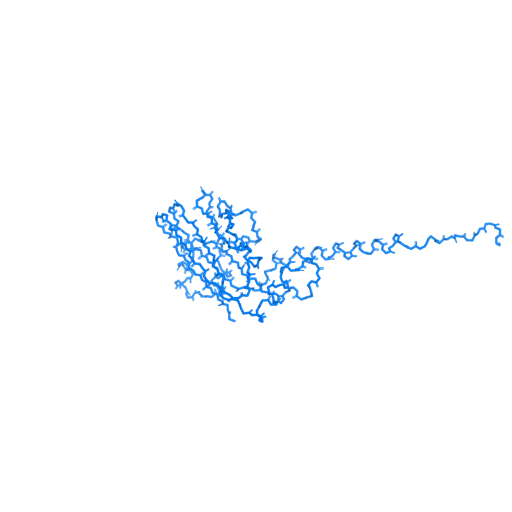75,72,84,57,100,83,115